Protein 1T9I (pdb70)

B-factor: mean 20.47, std 10.12, range [3.89, 60.61]

Structure (mmCIF, N/CA/C/O backbone):
data_1T9I
#
_entry.id   1T9I
#
_cell.length_a   43.800
_cell.length_b   67.310
_cell.length_c   89.350
_cell.angle_alpha   90.00
_cell.angle_beta   92.40
_cell.angle_gamma   90.00
#
_symmetry.space_group_name_H-M   'P 1 21 1'
#
loop_
_entity.id
_entity.type
_entity.pdbx_description
1 polymer "5'-D(*GP*CP*AP*AP*AP*AP*CP*GP*TP*CP*GP*TP*GP*AP*GP*AP*CP*AP*GP*TP*TP*TP*CP*G)-3'"
2 polymer "5'-D(*CP*GP*AP*AP*AP*CP*TP*GP*TP*CP*TP*CP*AP*CP*GP*AP*CP*GP*TP*TP*TP*TP*GP*C)-3'"
3 polymer 'DNA endonuclease I-CreI'
4 non-polymer 'CALCIUM ION'
5 non-polymer 'SODIUM ION'
6 water water
#
loop_
_atom_site.group_PDB
_atom_site.id
_atom_site.type_symbol
_atom_site.label_atom_id
_atom_site.label_alt_id
_atom_site.label_comp_id
_atom_site.label_asym_id
_atom_site.label_entity_id
_atom_site.label_seq_id
_atom_site.pdbx_PDB_ins_code
_atom_site.Cartn_x
_atom_site.Cartn_y
_atom_site.Cartn_z
_atom_site.occupancy
_atom_site.B_iso_or_equiv
_atom_site.auth_seq_id
_atom_site.auth_comp_id
_atom_site.auth_asym_id
_atom_site.auth_atom_id
_atom_site.pdbx_PDB_model_num
ATOM 979 N N . ASN C 3 2 ? -18.143 30.972 38.521 1.00 33.54 2 ASN A N 1
ATOM 980 C CA . ASN C 3 2 ? -17.055 31.689 37.784 1.00 31.51 2 ASN A CA 1
ATOM 981 C C . ASN C 3 2 ? -17.605 32.987 37.224 1.00 29.08 2 ASN A C 1
ATOM 982 O O . ASN C 3 2 ? -18.773 33.063 36.866 1.00 27.31 2 ASN A O 1
ATOM 987 N N . THR C 3 3 ? -16.766 34.012 37.140 1.00 24.17 3 THR A N 1
ATOM 988 C CA . THR C 3 3 ? -17.222 35.301 36.615 1.00 21.50 3 THR A CA 1
ATOM 989 C C . THR C 3 3 ? -17.465 35.243 35.112 1.00 19.56 3 THR A C 1
ATOM 990 O O . THR C 3 3 ? -16.653 34.687 34.376 1.00 18.50 3 THR A O 1
ATOM 994 N N . LYS C 3 4 ? -18.597 35.790 34.666 1.00 18.05 4 LYS A N 1
ATOM 995 C CA . LYS C 3 4 ? -18.898 35.867 33.242 1.00 16.62 4 LYS A CA 1
ATOM 996 C C . LYS C 3 4 ? -18.568 37.305 32.863 1.00 16.13 4 LYS A C 1
ATOM 997 O O . LYS C 3 4 ? -19.075 38.248 33.482 1.00 18.41 4 LYS A O 1
ATOM 1003 N N . TYR C 3 5 ? -17.719 37.498 31.855 1.00 13.44 5 TYR A N 1
ATOM 1004 C CA . TYR C 3 5 ? -17.328 38.852 31.466 1.00 13.97 5 TYR A CA 1
ATOM 1005 C C . TYR C 3 5 ? -18.166 39.406 30.331 1.00 13.14 5 TYR A C 1
ATOM 1006 O O . TYR C 3 5 ? -18.685 38.647 29.532 1.00 15.69 5 TYR A O 1
ATOM 1015 N N . ASN C 3 6 ? -18.271 40.722 30.243 1.00 11.11 6 ASN A N 1
ATOM 1016 C CA . ASN C 3 6 ? -19.037 41.368 29.173 1.00 12.19 6 ASN A CA 1
ATOM 1017 C C . ASN C 3 6 ? -18.231 41.297 27.866 1.00 13.23 6 ASN A C 1
ATOM 1018 O O . ASN C 3 6 ? -17.009 41.510 27.875 1.00 12.15 6 ASN A O 1
ATOM 1023 N N . LYS C 3 7 ? -18.895 40.995 26.749 1.00 12.67 7 LYS A N 1
ATOM 1024 C CA . LYS C 3 7 ? -18.221 40.852 25.460 1.00 14.84 7 LYS A CA 1
ATOM 1025 C C . LYS C 3 7 ? -17.485 42.107 24.996 1.00 17.70 7 LYS A C 1
ATOM 1026 O O . LYS C 3 7 ? -16.424 42.011 24.370 1.00 16.25 7 LYS A O 1
ATOM 1032 N N . GLU C 3 8 ? -18.035 43.280 25.276 1.00 17.40 8 GLU A N 1
ATOM 1033 C CA . GLU C 3 8 ? -17.367 44.511 24.863 1.00 17.80 8 GLU A CA 1
ATOM 1034 C C . GLU C 3 8 ? -16.031 44.682 25.578 1.00 17.68 8 GLU A C 1
ATOM 1035 O O . GLU C 3 8 ? -15.064 45.122 24.961 1.00 16.12 8 GLU A O 1
ATOM 1041 N N . PHE C 3 9 ? -15.983 44.314 26.855 1.00 14.58 9 PHE A N 1
ATOM 1042 C CA . PHE C 3 9 ? -14.755 44.370 27.631 1.00 14.96 9 PHE A CA 1
ATOM 1043 C C . PHE C 3 9 ? -13.782 43.338 27.062 1.00 13.31 9 PHE A C 1
ATOM 1044 O O . PHE C 3 9 ? -12.589 43.636 26.903 1.00 12.34 9 PHE A O 1
ATOM 1052 N N . LEU C 3 10 ? -14.263 42.112 26.812 1.00 12.01 10 LEU A N 1
ATOM 1053 C CA . LEU C 3 10 ? -13.398 41.054 26.248 1.00 10.56 10 LEU A CA 1
ATOM 1054 C C . LEU C 3 10 ? -12.829 41.429 24.878 1.00 11.88 10 LEU A C 1
ATOM 1055 O O . LEU C 3 10 ? -11.667 41.128 24.589 1.00 12.13 10 LEU A O 1
ATOM 1060 N N . LEU C 3 11 ? -13.635 42.059 24.023 1.00 11.51 11 LEU A N 1
ATOM 1061 C CA . LEU C 3 11 ? -13.143 42.456 22.700 1.00 10.60 11 LEU A CA 1
ATOM 1062 C C . LEU C 3 11 ? -12.009 43.476 22.843 1.00 10.55 11 LEU A C 1
ATOM 1063 O O . LEU C 3 11 ? -10.957 43.336 22.200 1.00 11.27 11 LEU A O 1
ATOM 1068 N N . TYR C 3 12 ? -12.232 44.478 23.683 1.00 10.22 12 TYR A N 1
ATOM 1069 C CA . TYR C 3 12 ? -11.218 45.498 23.911 1.00 10.02 12 TYR A CA 1
ATOM 1070 C C . TYR C 3 12 ? -9.959 44.878 24.511 1.00 11.08 12 TYR A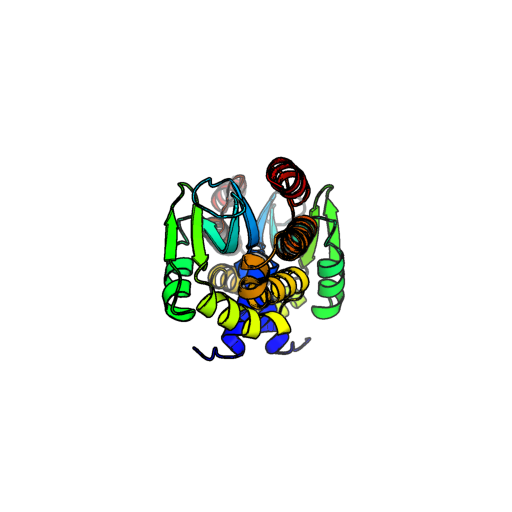 C 1
ATOM 1071 O O . TYR C 3 12 ? -8.825 45.124 24.029 1.00 8.55 12 TYR A O 1
ATOM 1080 N N . LEU C 3 13 ? -10.140 44.048 25.550 1.00 8.21 13 LEU A N 1
ATOM 1081 C CA . LEU C 3 13 ? -8.963 43.458 26.191 1.00 9.42 13 LEU A CA 1
ATOM 1082 C C . LEU C 3 13 ? -8.227 42.479 25.267 1.00 9.35 13 LEU A C 1
ATOM 1083 O O . LEU C 3 13 ? -7.000 42.385 25.346 1.00 9.55 13 LEU A O 1
ATOM 1088 N N . ALA C 3 14 ? -8.938 41.773 24.383 1.00 8.12 14 ALA A N 1
ATOM 1089 C CA . ALA C 3 14 ? -8.258 40.856 23.455 1.00 9.51 14 ALA A CA 1
ATOM 1090 C C . ALA C 3 14 ? -7.319 41.669 22.542 1.00 10.48 14 ALA A C 1
ATOM 1091 O O . ALA C 3 14 ? -6.174 41.253 22.281 1.00 10.33 14 ALA A O 1
ATOM 1093 N N . GLY C 3 15 ? -7.803 42.812 22.061 1.00 9.82 15 GLY A N 1
ATOM 1094 C CA . GLY C 3 15 ? -6.962 43.672 21.239 1.00 9.22 15 GLY A CA 1
ATOM 1095 C C . GLY C 3 15 ? -5.743 44.143 22.050 1.00 9.81 15 GLY A C 1
ATOM 1096 O O . GLY C 3 15 ? -4.590 44.141 21.573 1.00 8.71 15 GLY A O 1
ATOM 1097 N N . PHE C 3 16 ? -5.984 44.561 23.297 1.00 7.80 16 PHE A N 1
ATOM 1098 C CA . PHE C 3 16 ? -4.883 45.052 24.110 1.00 10.18 16 PHE A CA 1
ATOM 1099 C C . PHE C 3 16 ? -3.828 43.955 24.319 1.00 9.59 16 PHE A C 1
ATOM 1100 O O . PHE C 3 16 ? -2.598 44.188 24.170 1.00 10.26 16 PHE A O 1
ATOM 1108 N N . VAL C 3 17 ? -4.306 42.735 24.606 1.00 8.88 17 VAL A N 1
ATOM 1109 C CA . VAL C 3 17 ? -3.427 41.596 24.842 1.00 10.03 17 VAL A CA 1
ATOM 1110 C C . VAL C 3 17 ? -2.661 41.152 23.601 1.00 9.35 17 VAL A C 1
ATOM 1111 O O . VAL C 3 17 ? -1.488 40.795 23.695 1.00 10.49 17 VAL A O 1
ATOM 1115 N N . ASP C 3 18 ? -3.324 41.185 22.449 1.00 9.06 18 ASP A N 1
ATOM 1116 C CA . ASP C 3 18 ? -2.639 40.806 21.230 1.00 8.53 18 ASP A CA 1
ATOM 1117 C C . ASP C 3 18 ? -1.437 41.723 20.954 1.00 10.18 18 ASP A C 1
ATOM 1118 O O . ASP C 3 18 ? -0.381 41.254 20.519 1.00 10.73 18 ASP A O 1
ATOM 1123 N N . GLY C 3 19 ? -1.595 43.012 21.244 1.00 9.99 19 GLY A N 1
ATOM 1124 C CA . GLY C 3 19 ? -0.499 43.947 20.987 1.00 9.83 19 GLY A CA 1
ATOM 1125 C C . GLY C 3 19 ? 0.434 44.189 22.163 1.00 10.06 19 GLY A C 1
ATOM 1126 O O . GLY C 3 19 ? 1.616 44.509 21.944 1.00 10.90 19 GLY A O 1
ATOM 1127 N N . ASN C 3 20 ? -0.061 43.977 23.384 1.00 9.81 20 ASN A N 1
ATOM 1128 C CA . ASN C 3 20 ? 0.699 44.294 24.586 1.00 9.59 20 ASN A CA 1
ATOM 1129 C C . ASN C 3 20 ? 0.226 43.397 25.736 1.00 10.87 20 ASN A C 1
ATOM 1130 O O . ASN C 3 20 ? -0.376 43.854 26.706 1.00 13.02 20 ASN A O 1
ATOM 1135 N N . GLY C 3 21 ? 0.506 42.113 25.602 1.00 11.08 21 GLY A N 1
ATOM 1136 C CA . GLY C 3 21 ? 0.159 41.146 26.642 1.00 12.36 21 GLY A CA 1
ATOM 1137 C C . GLY C 3 21 ? 1.144 40.013 26.548 1.00 14.17 21 GLY A C 1
ATOM 1138 O O . GLY C 3 21 ? 1.817 39.889 25.527 1.00 18.44 21 GLY A O 1
ATOM 1139 N N . SER C 3 22 ? 1.279 39.208 27.589 1.00 10.20 22 SER A N 1
ATOM 1140 C CA . SER C 3 22 ? 2.166 38.065 27.498 1.00 10.15 22 SER A CA 1
ATOM 1141 C C . SER C 3 22 ? 1.458 36.863 28.145 1.00 10.86 22 SER A C 1
ATOM 1142 O O . SER C 3 22 ? 0.873 36.974 29.238 1.00 12.69 22 SER A O 1
ATOM 1145 N N . ILE C 3 23 ? 1.450 35.733 27.433 1.00 9.31 23 ILE A N 1
ATOM 1146 C CA . ILE C 3 23 ? 0.887 34.500 27.943 1.00 9.75 23 ILE A CA 1
ATOM 1147 C C . ILE C 3 23 ? 2.127 33.615 28.076 1.00 11.46 23 ILE A C 1
ATOM 1148 O O . ILE C 3 23 ? 2.725 33.192 27.067 1.00 11.24 23 ILE A O 1
ATOM 1153 N N . ILE C 3 24 ? 2.504 33.373 29.336 1.00 11.09 24 ILE A N 1
ATOM 1154 C CA . ILE C 3 24 ? 3.763 32.714 29.655 1.00 11.43 24 ILE A CA 1
ATOM 1155 C C . ILE C 3 24 ? 3.631 31.344 30.312 1.00 11.84 24 ILE A C 1
ATOM 1156 O O . ILE C 3 24 ? 2.815 31.175 31.207 1.00 14.78 24 ILE A O 1
ATOM 1161 N N . ALA C 3 25 ? 4.424 30.384 29.856 1.00 9.76 25 ALA A N 1
ATOM 1162 C CA . ALA C 3 25 ? 4.419 29.055 30.460 1.00 10.72 25 ALA A CA 1
ATOM 1163 C C . ALA C 3 25 ? 5.885 28.727 30.764 1.00 10.45 25 ALA A C 1
ATOM 1164 O O . ALA C 3 25 ? 6.768 28.926 29.920 1.00 11.92 25 ALA A O 1
ATOM 1166 N N . GLN C 3 26 ? 6.137 28.266 31.993 1.00 10.45 26 GLN A N 1
ATOM 1167 C CA . GLN C 3 26 ? 7.511 27.951 32.418 1.00 10.33 26 GLN A CA 1
ATOM 1168 C C . GLN C 3 26 ? 7.601 26.633 33.153 1.00 11.54 26 GLN A C 1
ATOM 1169 O O . GLN C 3 26 ? 6.615 26.155 33.743 1.00 12.83 26 GLN A O 1
ATOM 1175 N N . ILE C 3 27 ? 8.805 26.076 33.106 1.00 11.69 27 ILE A N 1
ATOM 1176 C CA . ILE C 3 27 ? 9.098 24.836 33.836 1.00 12.24 27 ILE A CA 1
ATOM 1177 C C . ILE C 3 27 ? 10.188 25.326 34.796 1.00 12.81 27 ILE A C 1
ATOM 1178 O O . ILE C 3 27 ? 11.295 25.650 34.338 1.00 13.67 27 ILE A O 1
ATOM 1183 N N . LYS C 3 28 ? 9.903 25.376 36.101 1.00 14.00 28 LYS A N 1
ATOM 1184 C CA . LYS C 3 28 ? 10.891 25.905 37.067 1.00 14.05 28 LYS A CA 1
ATOM 1185 C C . LYS C 3 28 ? 11.539 24.837 37.919 1.00 15.43 28 LYS A C 1
ATOM 1186 O O . LYS C 3 28 ? 10.848 24.170 38.668 1.00 16.16 28 LYS A O 1
ATOM 1192 N N . PRO C 3 29 ? 12.880 24.677 37.808 1.00 15.99 29 PRO A N 1
ATOM 1193 C CA . PRO C 3 29 ? 13.534 23.657 38.637 1.00 18.25 29 PRO A CA 1
ATOM 1194 C C . PRO C 3 29 ? 13.230 23.970 40.103 1.00 18.78 29 PRO A C 1
ATOM 1195 O O . PRO C 3 29 ? 13.395 25.099 40.551 1.00 22.54 29 PRO A O 1
ATOM 1199 N N . ASN C 3 30 ? 12.763 22.981 40.858 1.00 20.64 30 ASN A N 1
ATOM 1200 C CA . ASN C 3 30 ? 12.433 23.195 42.265 1.00 21.12 30 ASN A CA 1
ATOM 1201 C C . ASN C 3 30 ? 12.350 21.799 42.918 1.00 24.55 30 ASN A C 1
ATOM 1202 O O . ASN C 3 30 ? 11.483 20.995 42.588 1.00 22.21 30 ASN A O 1
ATOM 1207 N N . GLN C 3 31 ? 13.267 21.542 43.854 1.00 27.69 31 GLN A N 1
ATOM 1208 C CA . GLN C 3 31 ? 13.352 20.261 44.554 1.00 32.18 31 GLN A CA 1
ATOM 1209 C C . GLN C 3 31 ? 12.186 19.827 45.444 1.00 33.20 31 GLN A C 1
ATOM 1210 O O . GLN C 3 31 ? 12.134 18.662 45.856 1.00 34.06 31 GLN A O 1
ATOM 1216 N N . SER C 3 32 ? 11.261 20.731 45.754 1.00 31.59 32 SER A N 1
ATOM 1217 C CA . SER C 3 32 ? 10.123 20.364 46.587 1.00 31.76 32 SER A CA 1
ATOM 1218 C C . SER C 3 32 ? 9.004 19.700 45.781 1.00 30.44 32 SER A C 1
ATOM 1219 O O . SER C 3 32 ? 7.987 19.303 46.344 1.00 31.26 32 SER A O 1
ATOM 1222 N N . TYR C 3 33 ? 9.183 19.579 44.465 1.00 27.05 33 TYR A N 1
ATOM 1223 C CA . TYR C 3 33 ? 8.158 18.963 43.613 1.00 25.92 33 TYR A CA 1
ATOM 1224 C C . TYR C 3 33 ? 8.534 17.525 43.253 1.00 25.84 33 TYR A C 1
ATOM 1225 O O . TYR C 3 33 ? 9.713 17.177 43.159 1.00 27.67 33 TYR A O 1
ATOM 1234 N N . LYS C 3 34 ? 7.508 16.702 43.041 1.00 28.74 34 LYS A N 1
ATOM 1235 C CA . LYS C 3 34 ? 7.676 15.292 42.695 1.00 29.84 34 LYS A CA 1
ATOM 1236 C C . LYS C 3 34 ? 8.631 15.065 41.511 1.00 28.85 34 LYS A C 1
ATOM 1237 O O . LYS C 3 34 ? 9.540 14.232 41.570 1.00 27.97 34 LYS A O 1
ATOM 1243 N N . PHE C 3 35 ? 8.444 15.827 40.439 1.00 25.09 35 PHE A N 1
ATOM 1244 C CA . PHE C 3 35 ? 9.284 15.678 39.271 1.00 22.55 35 PHE A CA 1
ATOM 1245 C C . PHE C 3 35 ? 10.345 16.767 39.181 1.00 20.75 35 PHE A C 1
ATOM 1246 O O . PHE C 3 35 ? 10.869 17.061 38.100 1.00 21.61 35 PHE A O 1
ATOM 1254 N N . LYS C 3 36 ? 10.654 17.319 40.356 1.00 21.12 36 LYS A N 1
ATOM 1255 C CA . LYS C 3 36 ? 11.711 18.307 40.577 1.00 21.72 36 LYS A CA 1
ATOM 1256 C C . LYS C 3 36 ? 11.584 19.595 39.810 1.00 20.03 36 LYS A C 1
ATOM 1257 O O . LYS C 3 36 ? 12.587 20.303 39.624 1.00 19.60 36 LYS A O 1
ATOM 1263 N N . HIS C 3 37 ? 10.363 19.894 39.377 1.00 18.72 37 HIS A N 1
ATOM 1264 C CA . HIS C 3 37 ? 10.081 21.104 38.580 1.00 15.86 37 HIS A CA 1
ATOM 1265 C C . HIS C 3 37 ? 8.630 21.519 38.787 1.00 15.63 37 HIS A C 1
ATOM 1266 O O . HIS C 3 37 ? 7.741 20.664 38.941 1.00 16.46 37 HIS A O 1
ATOM 1273 N N . GLN C 3 38 ? 8.390 22.826 38.763 1.00 13.70 38 GLN A N 1
ATOM 1274 C CA . GLN C 3 38 ? 7.029 23.342 38.862 1.00 15.03 38 GLN A CA 1
ATOM 1275 C C . GLN C 3 38 ? 6.555 23.781 37.458 1.00 15.14 38 GLN A C 1
ATOM 1276 O O . GLN C 3 38 ? 7.338 24.381 36.716 1.00 16.80 38 GLN A O 1
ATOM 1282 N N . LEU C 3 39 ? 5.313 23.470 37.098 1.00 13.17 39 LEU A N 1
ATOM 1283 C CA . LEU C 3 39 ? 4.749 23.955 35.837 1.00 14.27 39 LEU A CA 1
ATOM 1284 C C . LEU C 3 39 ? 4.042 25.266 36.239 1.00 13.41 39 LEU A C 1
ATOM 1285 O O . LEU C 3 39 ? 3.097 25.263 37.027 1.00 15.14 39 LEU A O 1
ATOM 1290 N N . SER C 3 40 ? 4.484 26.392 35.673 1.00 12.76 40 SER A N 1
ATOM 1291 C CA . SER C 3 40 ? 3.974 27.702 36.028 1.00 12.93 40 SER A CA 1
ATOM 1292 C C . SER C 3 40 ? 3.360 28.377 34.820 1.00 12.60 40 SER A C 1
ATOM 1293 O O . SER C 3 40 ? 3.916 28.303 33.735 1.00 15.60 40 SER A O 1
ATOM 1296 N N . LEU C 3 41 ? 2.201 28.997 35.022 1.00 11.68 41 LEU A N 1
ATOM 1297 C CA . LEU C 3 41 ? 1.496 29.709 33.958 1.00 12.72 41 LEU A CA 1
ATOM 1298 C C . LEU C 3 41 ? 1.201 31.129 34.425 1.00 13.59 41 LEU A C 1
ATOM 1299 O O . LEU C 3 41 ? 0.780 31.335 35.568 1.00 16.15 41 LEU A O 1
ATOM 1304 N N . THR C 3 42 ? 1.402 32.099 33.533 1.00 11.89 42 THR A N 1
ATOM 1305 C CA . THR C 3 42 ? 1.138 33.488 33.882 1.00 12.25 42 THR A CA 1
ATOM 1306 C C . THR C 3 42 ? 0.551 34.283 32.728 1.00 10.51 42 THR A C 1
ATOM 1307 O O . THR C 3 42 ? 1.020 34.189 31.583 1.00 12.32 42 THR A O 1
ATOM 1311 N N . PHE C 3 43 ? -0.490 35.046 33.031 1.00 10.32 43 PHE A N 1
ATOM 1312 C CA . PHE C 3 43 ? -1.034 36.011 32.071 1.00 8.92 43 PHE A CA 1
ATOM 1313 C C . PHE C 3 43 ? -0.513 37.369 32.617 1.00 9.72 43 PHE A C 1
ATOM 1314 O O . PHE C 3 43 ? -0.682 37.681 33.794 1.00 9.72 43 PHE A O 1
ATOM 1322 N N . GLN C 3 44 ? 0.133 38.153 31.764 1.00 8.60 44 GLN A N 1
ATOM 1323 C CA . GLN C 3 44 ? 0.757 39.397 32.204 1.00 10.27 44 GLN A CA 1
ATOM 1324 C C . GLN C 3 44 ? 0.492 40.556 31.275 1.00 9.51 44 GLN A C 1
ATOM 1325 O O . GLN C 3 44 ? 0.549 40.414 30.068 1.00 11.73 44 GLN A O 1
ATOM 1331 N N . VAL C 3 45 ? 0.219 41.717 31.860 1.00 9.92 45 VAL A N 1
ATOM 1332 C CA . VAL C 3 45 ? 0.049 42.939 31.055 1.00 8.13 45 VAL A CA 1
ATOM 1333 C C . VAL C 3 45 ? 0.942 43.979 31.707 1.00 9.26 45 VAL A C 1
ATOM 1334 O O . VAL C 3 45 ? 0.763 44.342 32.870 1.00 10.48 45 VAL A O 1
ATOM 1338 N N . THR C 3 46 ? 1.908 44.471 30.944 1.00 9.97 46 THR A N 1
ATOM 1339 C CA . THR C 3 46 ? 2.881 45.453 31.439 1.00 9.14 46 THR A CA 1
ATOM 1340 C C . THR C 3 46 ? 2.625 46.858 30.905 1.00 8.05 46 THR A C 1
ATOM 1341 O O . THR C 3 46 ? 2.178 47.030 29.768 1.00 10.84 46 THR A O 1
ATOM 1345 N N . GLN C 3 47 ? 2.880 47.861 31.739 1.00 9.44 47 GLN A N 1
ATOM 1346 C CA . GLN C 3 47 ? 2.806 49.256 31.294 1.00 10.17 47 GLN A CA 1
ATOM 1347 C C . GLN C 3 47 ? 3.846 50.081 32.048 1.00 12.44 47 GLN A C 1
ATOM 1348 O O . GLN C 3 47 ? 4.209 49.771 33.184 1.00 9.66 47 GLN A O 1
ATOM 1354 N N . LYS C 3 48 ? 4.340 51.119 31.385 1.00 11.53 48 LYS A N 1
ATOM 1355 C CA . LYS C 3 48 ? 5.233 52.119 32.014 1.00 13.14 48 LYS A CA 1
ATOM 1356 C C . LYS C 3 48 ? 4.488 52.482 33.307 1.00 12.29 48 LYS A C 1
ATOM 1357 O O . LYS C 3 48 ? 3.245 52.601 33.329 1.00 12.79 48 LYS A O 1
ATOM 1363 N N . THR C 3 49 ? 5.235 52.692 34.392 1.00 12.29 49 THR A N 1
ATOM 1364 C CA . THR C 3 49 ? 4.579 52.937 35.674 1.00 14.70 49 THR A CA 1
ATOM 1365 C C . THR C 3 49 ? 3.666 54.151 35.736 1.00 13.10 49 THR A C 1
ATOM 1366 O O . THR C 3 49 ? 2.706 54.179 36.521 1.00 14.64 49 THR A O 1
ATOM 1370 N N . GLN C 3 50 ? 3.953 55.170 34.919 1.00 13.93 50 GLN A N 1
ATOM 1371 C CA . GLN C 3 50 ? 3.079 56.342 34.819 1.00 15.72 50 GLN A CA 1
ATOM 1372 C C . GLN C 3 50 ? 1.604 55.926 34.499 1.00 16.63 50 GLN A C 1
ATOM 1373 O O . GLN C 3 50 ? 0.633 56.636 34.826 1.00 15.32 50 GLN A O 1
ATOM 1379 N N . ARG C 3 51 ? 1.446 54.755 33.871 1.00 13.90 51 ARG A N 1
ATOM 1380 C CA . ARG C 3 51 ? 0.125 54.235 33.513 1.00 12.07 51 ARG A CA 1
ATOM 1381 C C . ARG C 3 51 ? -0.298 53.012 34.332 1.00 11.79 51 ARG A C 1
ATOM 1382 O O . ARG C 3 51 ? -1.184 52.233 33.890 1.00 12.91 51 ARG A O 1
ATOM 1390 N N . ARG C 3 52 ? 0.279 52.847 35.520 1.00 12.11 52 ARG A N 1
ATOM 1391 C CA . ARG C 3 52 ? -0.090 51.704 36.359 1.00 13.69 52 ARG A CA 1
ATOM 1392 C C . ARG C 3 52 ? -1.571 51.756 36.737 1.00 13.55 52 ARG A C 1
ATOM 1393 O O . ARG C 3 52 ? -2.165 50.723 37.025 1.00 12.58 52 ARG A O 1
ATOM 1401 N N . TRP C 3 53 ? -2.177 52.943 36.704 1.00 13.32 53 TRP A N 1
ATOM 1402 C CA . TRP C 3 53 ? -3.601 53.059 37.009 1.00 13.54 53 TRP A CA 1
ATOM 1403 C C . TRP C 3 53 ? -4.459 52.137 36.143 1.00 13.95 53 TRP A C 1
ATOM 1404 O O . TRP C 3 53 ? -5.478 51.595 36.596 1.00 13.00 53 TRP A O 1
ATOM 1415 N N . PHE C 3 54 ? -4.044 51.937 34.891 1.00 12.01 54 PHE A N 1
ATOM 1416 C CA . PHE C 3 54 ? -4.783 51.087 33.974 1.00 13.00 54 PHE A CA 1
ATOM 1417 C C . PHE C 3 54 ? -4.701 49.635 34.450 1.00 12.25 54 PHE A C 1
ATOM 1418 O O . PHE C 3 54 ? -5.661 48.869 34.312 1.00 11.62 54 PHE A O 1
ATOM 1426 N N . LEU C 3 55 ? -3.538 49.269 34.995 1.00 9.96 55 LEU A N 1
ATOM 1427 C CA . LEU C 3 55 ? -3.321 47.914 35.519 1.00 9.93 55 LEU A CA 1
ATOM 1428 C C . LEU C 3 55 ? -4.131 47.722 36.816 1.00 10.60 55 LEU A C 1
ATOM 1429 O O . LEU C 3 55 ? -4.709 46.650 37.067 1.00 10.45 55 LEU A O 1
ATOM 1434 N N . ASP C 3 56 ? -4.189 48.789 37.621 1.00 12.67 56 ASP A N 1
ATOM 1435 C CA . ASP C 3 56 ? -4.974 48.721 38.871 1.00 14.30 56 ASP A CA 1
ATOM 1436 C C . ASP C 3 56 ? -6.455 48.528 38.520 1.00 12.70 56 ASP A C 1
ATOM 1437 O O . ASP C 3 56 ? -7.187 47.781 39.218 1.00 13.91 56 ASP A O 1
ATOM 1442 N N . LYS C 3 57 ? -6.918 49.183 37.443 1.00 12.50 57 LYS A N 1
ATOM 1443 C CA . LYS C 3 57 ? -8.307 49.008 37.024 1.00 13.65 57 LYS A CA 1
ATOM 1444 C C . LYS C 3 57 ? -8.520 47.588 36.488 1.00 13.10 57 LYS A C 1
ATOM 1445 O O . LYS C 3 57 ? -9.587 47.019 36.694 1.00 14.41 57 LYS A O 1
ATOM 1451 N N . LEU C 3 58 ? -7.508 46.999 35.835 1.00 12.97 58 LEU A N 1
ATOM 1452 C CA . LEU C 3 58 ? -7.655 45.606 35.371 1.00 13.21 58 LEU A CA 1
ATOM 1453 C C . LEU C 3 58 ? -7.909 44.652 36.543 1.00 14.23 58 LEU A C 1
ATOM 1454 O O . LEU C 3 58 ? -8.681 43.699 36.409 1.00 14.06 58 LEU A O 1
ATOM 1459 N N . VAL C 3 59 ? -7.233 44.875 37.670 1.00 12.11 59 VAL A N 1
ATOM 1460 C CA . VAL C 3 59 ? -7.442 44.038 38.850 1.00 11.91 59 VAL A CA 1
ATOM 1461 C C . VAL C 3 59 ? -8.927 44.062 39.211 1.00 13.76 59 VAL A C 1
ATOM 1462 O O . VAL C 3 59 ? -9.511 43.019 39.490 1.00 15.54 59 VAL A O 1
ATOM 1466 N N . ASP C 3 60 ? -9.537 45.243 39.170 1.00 13.73 60 ASP A N 1
ATOM 1467 C CA . ASP C 3 60 ? -10.966 45.347 39.498 1.00 14.76 60 ASP A CA 1
ATOM 1468 C C . ASP C 3 60 ? -11.874 44.721 38.421 1.00 14.75 60 ASP A C 1
ATOM 1469 O O . ASP C 3 60 ? -12.832 43.981 38.733 1.00 18.28 60 ASP A O 1
ATOM 1474 N N . GLU C 3 61 ? -11.550 44.971 37.148 1.00 13.92 61 GLU A N 1
ATOM 1475 C CA . GLU C 3 61 ? -12.347 44.466 36.024 1.00 12.96 61 GLU A CA 1
ATOM 1476 C C . GLU C 3 61 ? -12.233 42.961 35.826 1.00 14.09 61 GLU A C 1
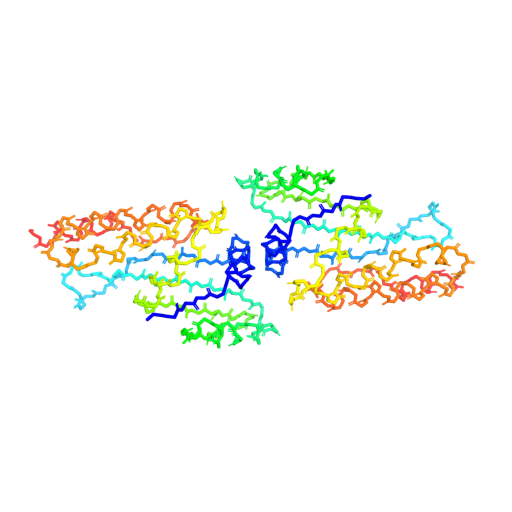ATOM 1477 O O . GLU C 3 61 ? -13.226 42.289 35.530 1.00 16.46 61 GLU A O 1
ATOM 1483 N N . ILE C 3 62 ? -11.031 42.413 35.964 1.00 12.59 62 ILE A N 1
ATOM 1484 C CA . ILE C 3 62 ? -10.918 40.976 35.800 1.00 13.46 62 ILE A CA 1
ATOM 1485 C C . ILE C 3 62 ? -11.364 40.326 37.097 1.00 14.55 62 ILE A C 1
ATOM 1486 O O . ILE C 3 62 ? -11.901 39.213 37.110 1.00 13.34 62 ILE A O 1
ATOM 1491 N N . GLY C 3 63 ? -11.130 41.034 38.197 1.00 13.58 63 GLY A N 1
ATOM 1492 C CA . GLY C 3 63 ? -11.578 40.561 39.494 1.00 14.67 63 GLY A CA 1
ATOM 1493 C C . GLY C 3 63 ? -10.651 39.696 40.301 1.00 15.52 63 GLY A C 1
ATOM 1494 O O . GLY C 3 63 ? -11.032 39.194 41.371 1.00 17.69 63 GLY A O 1
ATOM 1495 N N . VAL C 3 64 ? -9.440 39.501 39.794 1.00 14.70 64 VAL A N 1
ATOM 1496 C CA . VAL C 3 64 ? -8.420 38.674 40.438 1.00 14.43 64 VAL A CA 1
ATOM 1497 C C . VAL C 3 64 ? -7.097 39.211 39.894 1.00 14.03 64 VAL A C 1
ATOM 1498 O O . VAL C 3 64 ? -7.100 40.036 38.969 1.00 13.64 64 VAL A O 1
ATOM 1502 N N . GLY C 3 65 ? -5.992 38.756 40.479 1.00 14.19 65 GLY A N 1
ATOM 1503 C CA . GLY C 3 65 ? -4.674 39.193 40.038 1.00 13.79 65 GLY A CA 1
ATOM 1504 C C . GLY C 3 65 ? -4.151 40.363 40.845 1.00 13.97 65 GLY A C 1
ATOM 1505 O O . GLY C 3 65 ? -4.802 40.858 41.770 1.00 14.67 65 GLY A O 1
ATOM 1506 N N . TYR C 3 66 ? -2.949 40.805 40.511 1.00 10.90 66 TYR A N 1
ATOM 1507 C CA . TYR C 3 66 ? -2.366 41.907 41.227 1.00 11.35 66 TYR A CA 1
ATOM 1508 C C . TYR C 3 66 ? -1.364 42.628 40.386 1.00 12.19 66 TYR A C 1
ATOM 1509 O O . TYR C 3 66 ? -1.008 42.158 39.313 1.00 12.46 66 TYR A O 1
ATOM 1518 N N . VAL C 3 67 ? -0.921 43.790 40.869 1.00 9.98 67 VAL A N 1
ATOM 1519 C CA . VAL C 3 67 ? 0.078 44.573 40.146 1.00 10.41 67 VAL A CA 1
ATOM 1520 C C . VAL C 3 67 ? 1.394 44.600 40.896 1.00 13.23 67 VAL A C 1
ATOM 1521 O O . VAL C 3 67 ? 1.429 44.814 42.132 1.00 14.41 67 VAL A O 1
ATOM 1525 N N . ARG C 3 68 ? 2.494 44.372 40.184 1.00 13.99 68 ARG A N 1
ATOM 1526 C CA . ARG C 3 68 ? 3.770 44.511 40.853 1.00 16.56 68 ARG A CA 1
ATOM 1527 C C . ARG C 3 68 ? 4.585 45.572 40.130 1.00 16.28 68 ARG A C 1
ATOM 1528 O O . ARG C 3 68 ? 4.485 45.751 38.907 1.00 15.58 68 ARG A O 1
ATOM 1536 N N . ASP C 3 69 ? 5.382 46.300 40.899 1.00 17.58 69 ASP A N 1
ATOM 1537 C CA . ASP C 3 69 ? 6.206 47.343 40.330 1.00 19.18 69 ASP A CA 1
ATOM 1538 C C . ASP C 3 69 ? 7.635 46.854 40.203 1.00 18.70 69 ASP A C 1
ATOM 1539 O O . ASP C 3 69 ? 8.163 46.189 41.105 1.00 20.51 69 ASP A O 1
ATOM 1544 N N . ARG C 3 70 ? 8.246 47.135 39.054 1.00 17.31 70 ARG A N 1
ATOM 1545 C CA . ARG C 3 70 ? 9.638 46.772 38.835 1.00 18.58 70 ARG A CA 1
ATOM 1546 C C . ARG C 3 70 ? 10.348 47.933 38.175 1.00 22.51 70 ARG A C 1
ATOM 1547 O O . ARG C 3 70 ? 10.760 47.861 37.026 1.00 25.81 70 ARG A O 1
ATOM 1555 N N . GLY C 3 71 ? 10.420 49.029 38.916 1.00 23.98 71 GLY A N 1
ATOM 1556 C CA . GLY C 3 71 ? 11.097 50.222 38.445 1.00 25.80 71 GLY A CA 1
ATOM 1557 C C . GLY C 3 71 ? 10.330 51.068 37.452 1.00 22.92 71 GLY A C 1
ATOM 1558 O O . GLY C 3 71 ? 9.255 51.580 37.762 1.00 26.31 71 GLY A O 1
ATOM 1559 N N . SER C 3 72 ? 10.866 51.156 36.237 1.00 22.94 72 SER A N 1
ATOM 1560 C CA . SER C 3 72 ? 10.273 51.974 35.191 1.00 19.31 72 SER A CA 1
ATOM 1561 C C . SER C 3 72 ? 8.928 51.464 34.700 1.00 15.98 72 SER A C 1
ATOM 1562 O O . SER C 3 72 ? 8.174 52.240 34.146 1.00 15.28 72 SER A O 1
ATOM 1565 N N . VAL C 3 73 ? 8.663 50.169 34.887 1.00 14.32 73 VAL A N 1
ATOM 1566 C CA . VAL C 3 73 ? 7.378 49.587 34.463 1.00 12.61 73 VAL A CA 1
ATOM 1567 C C . VAL C 3 73 ? 6.716 48.803 35.588 1.00 12.23 73 VAL A C 1
ATOM 1568 O O . VAL C 3 73 ? 7.332 48.551 36.610 1.00 12.63 73 VAL A O 1
ATOM 1572 N N . SER C 3 74 ? 5.446 48.480 35.389 1.00 10.84 74 SER A N 1
ATOM 1573 C CA . SER C 3 74 ? 4.665 47.691 36.339 1.00 11.02 74 SER A CA 1
ATOM 1574 C C . SER C 3 74 ? 3.957 46.589 35.546 1.00 10.96 74 SER A C 1
ATOM 1575 O O . SER C 3 74 ? 3.702 46.731 34.342 1.00 10.88 74 SER A O 1
ATOM 1578 N N . ASP C 3 75 ? 3.629 45.501 36.237 1.00 9.76 75 ASP A N 1
ATOM 1579 C CA . ASP C 3 75 ? 2.938 44.395 35.575 1.00 9.60 75 ASP A CA 1
ATOM 1580 C C . ASP C 3 75 ? 1.680 43.957 36.274 1.00 11.61 75 ASP A C 1
ATOM 1581 O O . ASP C 3 75 ? 1.706 43.742 37.497 1.00 10.74 75 ASP A O 1
ATOM 1586 N N . TYR C 3 76 ? 0.589 43.819 35.513 1.00 8.62 76 TYR A N 1
ATOM 1587 C CA . TYR C 3 76 ? -0.613 43.150 36.048 1.00 10.17 76 TYR A CA 1
ATOM 1588 C C . TYR C 3 76 ? -0.260 41.637 35.858 1.00 10.26 76 TYR A C 1
ATOM 1589 O O . TYR C 3 76 ? 0.129 41.196 34.754 1.00 10.13 76 TYR A O 1
ATOM 1598 N N . ILE C 3 77 ? -0.418 40.852 36.926 1.00 8.95 77 ILE A N 1
ATOM 1599 C CA . ILE C 3 77 ? -0.097 39.420 36.947 1.00 10.39 77 ILE A CA 1
ATOM 1600 C C . ILE C 3 77 ? -1.297 38.551 37.349 1.00 11.10 77 ILE A C 1
ATOM 1601 O O . ILE C 3 77 ? -1.895 38.777 38.409 1.00 12.07 77 ILE A O 1
ATOM 1606 N N . LEU C 3 78 ? -1.648 37.570 36.5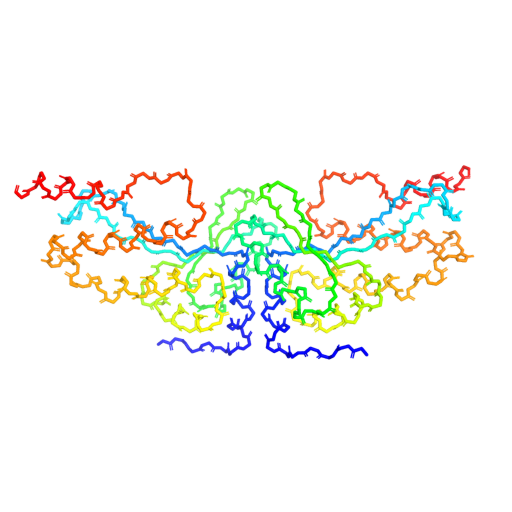21 1.00 10.04 78 LEU A N 1
ATOM 1607 C CA . LEU C 3 78 ? -2.712 36.614 36.895 1.00 11.30 78 LEU A CA 1
ATOM 1608 C C . LEU C 3 78 ? -2.097 35.230 36.738 1.00 12.38 78 LEU A C 1
ATOM 1609 O O . LEU C 3 78 ? -1.802 34.809 35.636 1.00 10.44 78 LEU A O 1
ATOM 1614 N N . SER C 3 79 ? -1.894 34.529 37.862 1.00 13.01 79 SER A N 1
ATOM 1615 C CA . SER C 3 79 ? -1.320 33.188 37.839 1.00 15.26 79 SER A CA 1
ATOM 1616 C C . SER C 3 79 ? -2.226 32.106 38.461 1.00 15.70 79 SER A C 1
ATOM 1617 O O . SER C 3 79 ? -1.946 30.904 38.298 1.00 19.57 79 SER A O 1
ATOM 1620 N N . GLU C 3 80 ? -3.248 32.501 39.210 1.00 15.67 80 GLU A N 1
ATOM 1621 C CA . GLU C 3 80 ? -4.143 31.498 39.834 1.00 14.60 80 GLU A CA 1
ATOM 1622 C C . GLU C 3 80 ? -4.804 30.686 38.719 1.00 14.75 80 GLU A C 1
ATOM 1623 O O . GLU C 3 80 ? -5.431 31.236 37.816 1.00 14.44 80 GLU A O 1
ATOM 1629 N N . ILE C 3 81 ? -4.689 29.368 38.796 1.00 14.13 81 ILE A N 1
ATOM 1630 C CA . ILE C 3 81 ? -5.142 28.514 37.718 1.00 15.57 81 ILE A CA 1
ATOM 1631 C C . ILE C 3 81 ? -6.630 28.528 37.362 1.00 15.83 81 ILE A C 1
ATOM 1632 O O . ILE C 3 81 ? -6.995 28.581 36.174 1.00 14.57 81 ILE A O 1
ATOM 1637 N N . LYS C 3 82 ? -7.493 28.423 38.372 1.00 14.79 82 LYS A N 1
ATOM 1638 C CA . LYS C 3 82 ? -8.923 28.416 38.089 1.00 14.84 82 LYS A CA 1
ATOM 1639 C C . LYS C 3 82 ? -9.393 29.716 37.422 1.00 14.65 82 LYS A C 1
ATOM 1640 O O . LYS C 3 82 ? -10.035 29.667 36.364 1.00 13.64 82 LYS A O 1
ATOM 1646 N N . PRO C 3 83 ? -9.064 30.885 38.009 1.00 13.12 83 PRO A N 1
ATOM 1647 C CA . PRO C 3 83 ? -9.476 32.153 37.389 1.00 13.83 83 PRO A CA 1
ATOM 1648 C C . PRO C 3 83 ? -8.792 32.344 36.030 1.00 13.16 83 PRO A C 1
ATOM 1649 O O . PRO C 3 83 ? -9.363 32.929 35.109 1.00 12.79 83 PRO A O 1
ATOM 1653 N N . LEU C 3 84 ? -7.570 31.843 35.885 1.00 13.09 84 LEU A N 1
ATOM 1654 C CA . LEU C 3 84 ? -6.877 31.989 34.603 1.00 12.04 84 LEU A CA 1
ATOM 1655 C C . LEU C 3 84 ? -7.608 31.185 33.512 1.00 11.09 84 LEU A C 1
ATOM 1656 O O . LEU C 3 84 ? -7.813 31.656 32.398 1.00 12.90 84 LEU A O 1
ATOM 1661 N N . HIS C 3 85 ? -8.012 29.958 33.836 1.00 11.09 85 HIS A N 1
ATOM 1662 C CA . HIS C 3 85 ? -8.729 29.159 32.860 1.00 13.38 85 HIS A CA 1
ATOM 1663 C C . HIS C 3 85 ? -10.067 29.845 32.485 1.00 13.36 85 HIS A C 1
ATOM 1664 O O . HIS C 3 85 ? -10.433 29.917 31.296 1.00 13.75 85 HIS A O 1
ATOM 1671 N N . ASN C 3 86 ? -10.784 30.348 33.489 1.00 11.39 86 ASN A N 1
ATOM 1672 C CA . ASN C 3 86 ? -12.076 31.012 33.232 1.00 12.82 86 ASN A CA 1
ATOM 1673 C C . ASN C 3 86 ? -11.915 32.239 32.330 1.00 12.11 86 ASN A C 1
ATOM 1674 O O . ASN C 3 86 ? -12.663 32.439 31.356 1.00 13.58 86 ASN A O 1
ATOM 1679 N N . PHE C 3 87 ? -10.888 33.032 32.639 1.00 11.37 87 PHE A N 1
ATOM 1680 C CA . PHE C 3 87 ? -10.597 34.240 31.868 1.00 11.83 87 PHE A CA 1
ATOM 1681 C C . PHE C 3 87 ? -10.145 33.956 30.427 1.00 11.05 87 PHE A C 1
ATOM 1682 O O . PHE C 3 87 ? -10.705 34.518 29.469 1.00 11.78 87 PHE A O 1
ATOM 1690 N N . LEU C 3 88 ? -9.164 33.063 30.246 1.00 11.17 88 LEU A N 1
ATOM 1691 C CA . LEU C 3 88 ? -8.690 32.780 28.907 1.00 10.19 88 LEU A CA 1
ATOM 1692 C C . LEU C 3 88 ? -9.746 32.055 28.077 1.00 11.15 88 LEU A C 1
ATOM 1693 O O . LEU C 3 88 ? -9.772 32.219 26.875 1.00 11.06 88 LEU A O 1
ATOM 1698 N N . THR C 3 89 ? -10.595 31.227 28.709 1.00 10.97 89 THR A N 1
ATOM 1699 C CA . THR C 3 89 ? -11.665 30.582 27.969 1.00 12.79 89 THR A CA 1
ATOM 1700 C C . THR C 3 89 ? -12.565 31.634 27.292 1.00 11.79 89 THR A C 1
ATOM 1701 O O . THR C 3 89 ? -12.958 31.488 26.122 1.00 13.93 89 THR A O 1
ATOM 1705 N N . GLN C 3 90 ? -12.854 32.706 28.024 1.00 11.51 90 GLN A N 1
ATOM 1706 C CA . GLN C 3 90 ? -13.726 33.762 27.489 1.00 10.21 90 GLN A CA 1
ATOM 1707 C C . GLN C 3 90 ? -13.012 34.741 26.567 1.00 12.17 90 GLN A C 1
ATOM 1708 O O . GLN C 3 90 ? -13.623 35.294 25.649 1.00 12.67 90 GLN A O 1
ATOM 1714 N N . LEU C 3 91 ? -11.711 34.940 26.797 1.00 10.88 91 LEU A N 1
ATOM 1715 C CA . LEU C 3 91 ? -10.938 35.871 25.969 1.00 9.12 91 LEU A CA 1
ATOM 1716 C C . LEU C 3 91 ? -10.491 35.287 24.623 1.00 9.94 91 LEU A C 1
ATOM 1717 O O . LEU C 3 91 ? -10.493 35.994 23.597 1.00 10.28 91 LEU A O 1
ATOM 1722 N N . GLN C 3 92 ? -10.139 33.997 24.613 1.00 11.57 92 GLN A N 1
ATOM 1723 C CA . GLN C 3 92 ? -9.566 33.415 23.403 1.00 13.42 92 GLN A CA 1
ATOM 1724 C C . GLN C 3 92 ? -10.304 33.530 22.077 1.00 13.31 92 GLN A C 1
ATOM 1725 O O . GLN C 3 92 ? -9.654 33.695 21.068 1.00 12.42 92 GLN A O 1
ATOM 1731 N N . PRO C 3 93 ? -11.658 33.505 22.063 1.00 11.64 93 PRO A N 1
ATOM 1732 C CA . PRO C 3 93 ? -12.296 33.626 20.746 1.00 13.31 93 PRO A CA 1
ATOM 1733 C C . PRO C 3 93 ? -11.996 34.925 20.027 1.00 12.57 93 PRO A C 1
ATOM 1734 O O . PRO C 3 93 ? -12.137 34.981 18.810 1.00 14.67 93 PRO A O 1
ATOM 1738 N N . PHE C 3 94 ? -11.585 35.962 20.766 1.00 11.35 94 PHE A N 1
ATOM 1739 C CA . PHE C 3 94 ? -11.327 37.273 20.160 1.00 11.91 94 PHE A CA 1
ATOM 1740 C C . PHE C 3 94 ? -9.856 37.575 19.910 1.00 10.15 94 PHE A C 1
ATOM 1741 O O . PHE C 3 94 ? -9.521 38.650 19.384 1.00 11.93 94 PHE A O 1
ATOM 1749 N N . LEU C 3 95 ? -8.987 36.652 20.303 1.00 10.62 95 LEU A N 1
ATOM 1750 C CA . LEU C 3 95 ? -7.542 36.848 20.088 1.00 8.35 95 LEU A CA 1
ATOM 1751 C C . LEU C 3 95 ? -7.166 36.486 18.655 1.00 12.21 95 LEU A C 1
ATOM 1752 O O . LEU C 3 95 ? -7.650 35.472 18.082 1.00 12.49 95 LEU A O 1
ATOM 1757 N N . LYS C 3 96 ? -6.298 37.307 18.078 1.00 11.83 96 LYS A N 1
ATOM 1758 C CA . LYS C 3 96 ? -5.825 37.113 16.701 1.00 10.77 96 LYS A CA 1
ATOM 1759 C C . LYS C 3 96 ? -4.342 36.806 16.613 1.00 12.05 96 LYS A C 1
ATOM 1760 O O . LYS C 3 96 ? -3.884 36.247 15.606 1.00 13.30 96 LYS A O 1
ATOM 1766 N N . LEU C 3 97 ? -3.589 37.183 17.646 1.00 10.18 97 LEU A N 1
ATOM 1767 C CA . LEU C 3 97 ? -2.147 36.930 17.664 1.00 9.67 97 LEU A CA 1
ATOM 1768 C C . LEU C 3 97 ? -1.713 35.987 18.770 1.00 11.68 97 LEU A C 1
ATOM 1769 O O . LEU C 3 97 ? -0.680 35.300 18.635 1.00 13.33 97 LEU A O 1
ATOM 1774 N N . LYS C 3 98 ? -2.493 35.932 19.844 1.00 9.64 98 LYS A N 1
ATOM 1775 C CA . LYS C 3 98 ? -2.123 35.052 20.947 1.00 10.74 98 LYS A CA 1
ATOM 1776 C C . LYS C 3 98 ? -3.114 33.968 21.247 1.00 10.68 98 LYS A C 1
ATOM 1777 O O . LYS C 3 98 ? -3.076 33.387 22.341 1.00 10.87 98 LYS A O 1
ATOM 1783 N N . GLN C 3 99 ? -3.960 33.654 20.264 1.00 11.14 99 GLN A N 1
ATOM 1784 C CA . GLN C 3 99 ? -4.969 32.625 20.492 1.00 10.22 99 GLN A CA 1
ATOM 1785 C C . GLN C 3 99 ? -4.295 31.267 20.678 1.00 10.35 99 GLN A C 1
ATOM 1786 O O . GLN C 3 99 ? -4.720 30.483 21.523 1.00 11.29 99 GLN A O 1
ATOM 1792 N N . LYS C 3 100 ? -3.244 30.989 19.910 1.00 10.96 100 LYS A N 1
ATOM 1793 C CA . LYS C 3 100 ? -2.595 29.682 20.042 1.00 12.04 100 LYS A CA 1
ATOM 1794 C C . LYS C 3 100 ? -1.998 29.493 21.427 1.00 11.60 100 LYS A C 1
ATOM 1795 O O . LYS C 3 100 ? -2.136 28.420 22.020 1.00 12.92 100 LYS A O 1
ATOM 1801 N N . GLN C 3 101 ? -1.348 30.530 21.954 1.00 10.83 101 GLN A N 1
ATOM 1802 C CA . GLN C 3 101 ? -0.791 30.437 23.301 1.00 10.53 101 GLN A CA 1
ATOM 1803 C C . GLN C 3 101 ? -1.912 30.251 24.326 1.00 9.98 101 GLN A C 1
ATOM 1804 O O . GLN C 3 101 ? -1.784 29.436 25.221 1.00 10.36 101 GLN A O 1
ATOM 1810 N N . ALA C 3 102 ? -3.007 30.997 24.175 1.00 10.41 102 ALA A N 1
ATOM 1811 C CA . ALA C 3 102 ? -4.105 30.910 25.107 1.00 9.17 102 ALA A CA 1
ATOM 1812 C C . ALA C 3 102 ? -4.681 29.500 25.142 1.00 11.48 102 ALA A C 1
ATOM 1813 O O . ALA C 3 102 ? -4.912 28.948 26.234 1.00 11.21 102 ALA A O 1
ATOM 1815 N N . ASN C 3 103 ? -4.870 28.903 23.970 1.00 11.78 103 ASN A N 1
ATOM 1816 C CA . ASN C 3 103 ? -5.464 27.556 23.945 1.00 13.16 103 ASN A CA 1
ATOM 1817 C C . ASN C 3 103 ? -4.523 26.494 24.498 1.00 14.49 103 ASN A C 1
ATOM 1818 O O . ASN C 3 103 ? -4.981 25.520 25.096 1.00 14.20 103 ASN A O 1
ATOM 1823 N N . LEU C 3 104 ? -3.212 26.684 24.317 1.00 13.20 104 LEU A N 1
ATOM 1824 C CA . LEU C 3 104 ? -2.252 25.738 24.873 1.00 12.78 104 LEU A CA 1
ATOM 1825 C C . LEU C 3 104 ? -2.254 25.849 26.392 1.00 13.21 104 LEU A C 1
ATOM 1826 O O . LEU C 3 104 ? -2.087 24.854 27.084 1.00 13.14 104 LEU A O 1
ATOM 1831 N N . VAL C 3 105 ? -2.423 27.063 26.920 1.00 12.07 105 VAL A N 1
ATOM 1832 C CA . VAL C 3 105 ? -2.487 27.213 28.363 1.00 10.91 105 VAL A CA 1
ATOM 1833 C C . VAL C 3 105 ? -3.737 26.504 28.901 1.00 11.68 105 VAL A C 1
ATOM 1834 O O . VAL C 3 105 ? -3.681 25.851 29.937 1.00 13.75 105 VAL A O 1
ATOM 1838 N N . LEU C 3 106 ? -4.863 26.645 28.210 1.00 12.46 106 LEU A N 1
ATOM 1839 C CA . LEU C 3 106 ? -6.089 25.954 28.645 1.00 11.75 106 LEU A CA 1
ATOM 1840 C C . LEU C 3 106 ? -5.857 24.431 28.645 1.00 12.86 106 LEU A C 1
ATOM 1841 O O . LEU C 3 106 ? -6.288 23.740 29.566 1.00 15.59 106 LEU A O 1
ATOM 1846 N N . LYS C 3 107 ? -5.210 23.920 27.604 1.00 12.99 107 LYS A N 1
ATOM 1847 C CA . LYS C 3 107 ? -4.936 22.501 27.492 1.00 14.02 107 LYS A CA 1
ATOM 1848 C C . LYS C 3 107 ? -4.057 22.041 28.644 1.00 14.77 107 LYS A C 1
ATOM 1849 O O . LYS C 3 107 ? -4.305 21.007 29.270 1.00 16.14 107 LYS A O 1
ATOM 1855 N N . ILE C 3 108 ? -3.017 22.818 28.940 1.00 11.90 108 ILE A N 1
ATOM 1856 C CA . ILE C 3 108 ? -2.127 22.462 30.042 1.00 13.02 108 ILE A CA 1
ATOM 1857 C C . ILE C 3 108 ? -2.908 22.429 31.356 1.00 14.83 108 ILE A C 1
ATOM 1858 O O . ILE C 3 108 ? -2.776 21.480 32.153 1.00 16.14 108 ILE A O 1
ATOM 1863 N N . ILE C 3 109 ? -3.716 23.461 31.599 1.00 14.01 109 ILE A N 1
ATOM 1864 C CA . ILE C 3 109 ? -4.447 23.504 32.863 1.00 13.95 109 ILE A CA 1
ATOM 1865 C C . ILE C 3 109 ? -5.323 22.262 33.041 1.00 16.55 109 ILE A C 1
ATOM 1866 O O . ILE C 3 109 ? -5.325 21.645 34.120 1.00 18.03 109 ILE A O 1
ATOM 1871 N N . GLU C 3 110 ? -6.014 21.861 31.981 1.00 17.20 110 GLU A N 1
ATOM 1872 C CA . GLU C 3 110 ? -6.881 20.688 32.060 1.00 19.70 110 GLU A CA 1
ATOM 1873 C C . GLU C 3 110 ? -6.126 19.397 32.352 1.00 20.23 110 GLU A C 1
ATOM 1874 O O . GLU C 3 110 ? -6.688 18.459 32.935 1.00 21.99 110 GLU A O 1
ATOM 1880 N N . GLN C 3 111 ? -4.852 19.354 31.977 1.00 18.81 111 GLN A N 1
ATOM 1881 C CA . GLN C 3 111 ? -4.052 18.147 32.172 1.00 21.01 111 GLN A CA 1
ATOM 1882 C C . GLN C 3 111 ? -3.137 18.150 33.400 1.00 21.37 111 GLN A C 1
ATOM 1883 O O . GLN C 3 111 ? -2.396 17.187 33.632 1.00 23.67 111 GLN A O 1
ATOM 1889 N N . LEU C 3 112 ? -3.181 19.210 34.196 1.00 20.81 112 LEU A N 1
ATOM 1890 C CA . LEU C 3 112 ? -2.341 19.292 35.379 1.00 21.10 112 LEU A CA 1
ATOM 1891 C C . LEU C 3 112 ? -2.509 18.093 36.331 1.00 25.94 112 LEU A C 1
ATOM 1892 O O . LEU C 3 112 ? -1.515 17.543 36.785 1.00 22.35 112 LEU A O 1
ATOM 1897 N N . PRO C 3 113 ? -3.758 17.683 36.631 1.00 26.42 113 PRO A N 1
ATOM 1898 C CA . PRO C 3 113 ? -3.960 16.536 37.531 1.00 30.70 113 PRO A CA 1
ATOM 1899 C C . PRO C 3 113 ? -3.254 15.275 37.015 1.00 31.75 113 PRO A C 1
ATOM 1900 O O . PRO C 3 113 ? -2.589 14.558 37.779 1.00 31.93 113 PRO A O 1
ATOM 1904 N N . SER C 3 114 ? -3.380 15.022 35.718 1.00 32.09 114 SER A N 1
ATOM 1905 C CA . SER C 3 114 ? -2.747 13.858 35.094 1.00 35.72 114 SER A CA 1
ATOM 1906 C C . SER C 3 114 ? -1.223 13.962 35.021 1.00 37.27 114 SER A C 1
ATOM 1907 O O . SER C 3 114 ? -0.516 12.964 35.116 1.00 35.57 114 SER A O 1
ATOM 1910 N N . ALA C 3 115 ? -0.719 15.171 34.826 1.00 38.77 115 ALA A N 1
ATOM 1911 C CA . ALA C 3 115 ? 0.718 15.378 34.712 1.00 41.75 115 ALA A CA 1
ATOM 1912 C C . ALA C 3 115 ? 1.470 15.071 35.994 1.00 43.97 115 ALA A C 1
ATOM 1913 O O . ALA C 3 115 ? 2.691 14.934 35.988 1.00 44.63 115 ALA A O 1
ATOM 1915 N N . LYS C 3 116 ? 0.745 14.952 37.096 1.00 46.34 116 LYS A N 1
ATOM 1916 C CA . LYS C 3 116 ? 1.389 14.693 38.372 1.00 50.27 116 LYS A CA 1
ATOM 1917 C C . LYS C 3 116 ? 1.412 13.234 38.798 1.00 50.80 116 LYS A C 1
ATOM 1918 O O . LYS C 3 116 ? 1.890 12.908 39.883 1.00 51.24 116 LYS A O 1
ATOM 1924 N N . GLU C 3 117 ? 0.928 12.350 37.938 1.00 51.37 117 GLU A N 1
ATOM 1925 C CA . GLU C 3 117 ? 0.888 10.937 38.284 1.00 52.07 117 GLU A CA 1
ATOM 1926 C C . GLU C 3 117 ? 1.830 10.083 37.454 1.00 51.03 117 GLU A C 1
ATOM 1927 O O . GLU C 3 117 ? 2.039 8.908 37.757 1.00 50.96 117 GLU A O 1
ATOM 1933 N N . SER C 3 118 ? 2.416 10.676 36.421 1.00 47.96 118 SER A N 1
ATOM 1934 C CA . SER C 3 118 ? 3.305 9.934 35.541 1.00 45.56 118 SER A CA 1
ATOM 1935 C C . SER C 3 118 ? 4.403 10.795 34.924 1.00 43.55 118 SER A C 1
ATOM 1936 O O . SER C 3 118 ? 4.137 11.885 34.425 1.00 43.09 118 SER A O 1
ATOM 1939 N N . PRO C 3 119 ? 5.652 10.307 34.945 1.00 40.19 119 PRO A N 1
ATOM 1940 C CA . PRO C 3 119 ? 6.789 11.036 34.377 1.00 37.86 119 PRO A CA 1
ATOM 1941 C C . PRO C 3 119 ? 6.552 11.336 32.891 1.00 35.37 119 PRO A C 1
ATOM 1942 O O . PRO C 3 119 ? 6.834 12.431 32.408 1.00 32.10 119 PRO A O 1
ATOM 1946 N N . ASP C 3 120 ? 6.038 10.351 32.163 1.00 32.75 120 ASP A N 1
ATOM 1947 C CA . ASP C 3 120 ? 5.772 10.546 30.746 1.00 32.05 120 ASP A CA 1
ATOM 1948 C C . ASP C 3 120 ? 4.674 11.567 30.553 1.00 27.97 120 ASP A C 1
ATOM 1949 O O . ASP C 3 120 ? 4.714 12.357 29.620 1.00 26.32 120 ASP A O 1
ATOM 1954 N N . LYS C 3 121 ? 3.689 11.552 31.437 1.00 27.10 121 LYS A N 1
ATOM 1955 C CA . LYS C 3 121 ? 2.617 12.519 31.316 1.00 24.14 121 LYS A CA 1
ATOM 1956 C C . LYS C 3 121 ? 3.130 13.926 31.630 1.00 22.42 121 LYS A C 1
ATOM 1957 O O . LYS C 3 121 ? 2.738 14.894 30.960 1.00 19.40 121 LYS A O 1
ATOM 1963 N N . PHE C 3 122 ? 3.985 14.038 32.644 1.00 20.25 122 PHE A N 1
ATOM 1964 C CA . PHE C 3 122 ? 4.561 15.341 33.015 1.00 18.55 122 PHE A CA 1
ATOM 1965 C C . PHE C 3 122 ? 5.357 15.873 31.826 1.00 20.16 122 PHE A C 1
ATOM 1966 O O . PHE C 3 122 ? 5.234 17.058 31.452 1.00 16.94 122 PHE A O 1
ATOM 1974 N N . LEU C 3 123 ? 6.164 15.000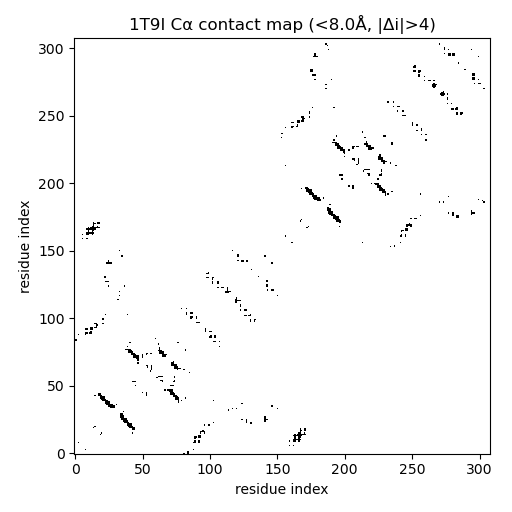 31.221 1.00 19.36 123 LEU A N 1
ATOM 1975 C CA . LEU C 3 123 ? 6.969 15.414 30.071 1.00 19.28 123 LEU A CA 1
ATOM 1976 C C . LEU C 3 123 ? 6.104 15.841 28.912 1.00 18.07 123 LEU A C 1
ATOM 1977 O O . LEU C 3 123 ? 6.442 16.793 28.216 1.00 17.25 123 LEU A O 1
ATOM 1982 N N . GLU C 3 124 ? 4.989 15.145 28.684 1.00 18.13 124 GLU A N 1
ATOM 1983 C CA . GLU C 3 124 ? 4.123 15.537 27.580 1.00 17.11 124 GLU A CA 1
ATOM 1984 C C . GLU C 3 124 ? 3.661 16.988 27.784 1.00 17.18 124 GLU A C 1
ATOM 1985 O O . GLU C 3 124 ? 3.681 17.792 26.861 1.00 16.20 124 GLU A O 1
ATOM 1991 N N . VAL C 3 125 ? 3.234 17.309 28.996 1.00 17.04 125 VAL A N 1
ATOM 1992 C CA . VAL C 3 125 ? 2.774 18.662 29.267 1.00 15.93 125 VAL A CA 1
ATOM 1993 C C . VAL C 3 125 ? 3.927 19.650 29.127 1.00 16.15 125 VAL A C 1
ATOM 1994 O O . VAL C 3 125 ? 3.735 20.806 28.673 1.00 14.69 125 VAL A O 1
ATOM 1998 N N . CYS C 3 126 ? 5.132 19.212 29.481 1.00 15.40 126 CYS A N 1
ATOM 1999 C CA . CYS C 3 126 ? 6.288 20.083 29.314 1.00 16.12 126 CYS A CA 1
ATOM 2000 C C . CYS C 3 126 ? 6.491 20.399 27.834 1.00 14.64 126 CYS A C 1
ATOM 2001 O O . CYS C 3 126 ? 6.959 21.495 27.487 1.00 15.38 126 CYS A O 1
ATOM 2004 N N . THR C 3 127 ? 6.146 19.461 26.947 1.00 14.84 127 THR A N 1
ATOM 2005 C CA . THR C 3 127 ? 6.324 19.768 25.530 1.00 15.08 127 THR A CA 1
ATOM 2006 C C . THR C 3 127 ? 5.307 20.818 25.064 1.00 14.03 127 THR A C 1
ATOM 2007 O O . THR C 3 127 ? 5.576 21.537 24.095 1.00 14.07 127 THR A O 1
ATOM 2011 N N . TRP C 3 128 ? 4.173 20.938 25.755 1.00 13.53 128 TRP A N 1
ATOM 2012 C CA . TRP C 3 128 ? 3.179 21.949 25.383 1.00 12.55 128 TRP A CA 1
ATOM 2013 C C . TRP C 3 128 ? 3.721 23.322 25.844 1.00 11.78 128 TRP A C 1
ATOM 2014 O O . TRP C 3 128 ? 3.455 24.347 25.201 1.00 13.25 128 TRP A O 1
ATOM 2025 N N . VAL C 3 129 ? 4.461 23.339 26.957 1.00 13.37 129 VAL A N 1
ATOM 2026 C CA . VAL C 3 129 ? 5.108 24.570 27.435 1.00 12.38 129 VAL A CA 1
ATOM 2027 C C . VAL C 3 129 ? 6.134 24.976 26.357 1.00 12.25 129 VAL A C 1
ATOM 2028 O O . VAL C 3 129 ? 6.251 26.167 26.016 1.00 11.95 129 VAL A O 1
ATOM 2032 N N . ASP C 3 130 ? 6.898 23.999 25.849 1.00 11.77 130 ASP A N 1
ATOM 2033 C CA . ASP C 3 130 ? 7.866 24.294 24.778 1.00 11.23 130 ASP A CA 1
ATOM 2034 C C . ASP C 3 130 ? 7.158 24.984 23.601 1.00 11.37 130 ASP A C 1
ATOM 2035 O O . ASP C 3 130 ? 7.713 25.902 22.965 1.00 12.30 130 ASP A O 1
ATOM 2040 N N . GLN C 3 131 ? 5.954 24.499 23.281 1.00 12.18 131 GLN A N 1
ATOM 2041 C CA . GLN C 3 131 ? 5.202 25.082 22.164 1.00 11.58 131 GLN A CA 1
ATOM 2042 C C . GLN C 3 131 ? 4.829 26.550 22.409 1.00 11.63 131 GLN A C 1
ATOM 2043 O O . GLN C 3 131 ? 4.869 27.364 21.497 1.00 12.05 131 GLN A O 1
ATOM 2049 N N . ILE C 3 132 ? 4.413 26.859 23.630 1.00 10.59 132 ILE A N 1
ATOM 2050 C CA . ILE C 3 132 ? 4.067 28.248 23.930 1.00 9.62 132 ILE A CA 1
ATOM 2051 C C . ILE C 3 132 ? 5.295 29.138 23.773 1.00 10.08 132 ILE A C 1
ATOM 2052 O O . ILE C 3 132 ? 5.219 30.225 23.174 1.00 10.84 132 ILE A O 1
ATOM 2057 N N . ALA C 3 133 ? 6.435 28.698 24.309 1.00 10.59 133 ALA A N 1
ATOM 2058 C CA . ALA C 3 133 ? 7.667 29.501 24.216 1.00 9.60 133 ALA A CA 1
ATOM 2059 C C . ALA C 3 133 ? 8.070 29.731 22.766 1.00 10.73 133 ALA A C 1
ATOM 2060 O O . ALA C 3 133 ? 8.550 30.818 22.408 1.00 12.14 133 ALA A O 1
ATOM 2062 N N . ALA C 3 134 ? 7.848 28.729 21.922 1.00 10.80 134 ALA A N 1
ATOM 2063 C CA . ALA C 3 134 ? 8.186 28.857 20.510 1.00 12.54 134 ALA A CA 1
ATOM 2064 C C . ALA C 3 134 ? 7.300 29.897 19.832 1.00 11.93 134 ALA A C 1
ATOM 2065 O O . ALA C 3 134 ? 7.751 30.626 18.937 1.00 14.32 134 ALA A O 1
ATOM 2067 N N . LEU C 3 135 ? 6.041 29.951 20.222 1.00 11.18 135 LEU A N 1
ATOM 2068 C CA . LEU C 3 135 ? 5.132 30.943 19.661 1.00 11.13 135 LEU A CA 1
ATOM 2069 C C . LEU C 3 135 ? 5.476 32.345 20.171 1.00 11.40 135 LEU A C 1
ATOM 2070 O O . LEU C 3 135 ? 5.255 33.326 19.458 1.00 12.28 135 LEU A O 1
ATOM 2075 N N . ASN C 3 136 ? 5.952 32.447 21.411 1.00 11.12 136 ASN A N 1
ATOM 2076 C CA . ASN C 3 136 ? 6.304 33.750 21.967 1.00 9.81 136 ASN A CA 1
ATOM 2077 C C . ASN C 3 136 ? 7.617 34.260 21.353 1.00 11.00 136 ASN A C 1
ATOM 2078 O O . ASN C 3 136 ? 8.290 33.548 20.591 1.00 10.23 136 ASN A O 1
ATOM 2083 N N . ASP C 3 137 ? 7.958 35.509 21.667 1.00 11.34 137 ASP A N 1
ATOM 2084 C CA . ASP C 3 137 ? 9.226 36.089 21.184 1.00 11.33 137 ASP A CA 1
ATOM 2085 C C . ASP C 3 137 ? 10.278 35.727 22.265 1.00 10.81 137 ASP A C 1
ATOM 2086 O O . ASP C 3 137 ? 10.902 36.589 22.882 1.00 10.74 137 ASP A O 1
ATOM 2091 N N . SER C 3 138 ? 10.461 34.420 22.456 1.00 11.86 138 SER A N 1
ATOM 2092 C CA . SER C 3 138 ? 11.385 33.869 23.478 1.00 13.05 138 SER A CA 1
ATOM 2093 C C . SER C 3 138 ? 12.858 34.132 23.152 1.00 12.88 138 SER A C 1
ATOM 2094 O O . SER C 3 138 ? 13.287 33.902 22.021 1.00 14.36 138 SER A O 1
ATOM 2097 N N . LYS C 3 139 ? 13.602 34.602 24.159 1.00 11.51 139 LYS A N 1
ATOM 2098 C CA . LYS C 3 139 ? 15.023 34.950 23.994 1.00 11.68 139 LYS A CA 1
ATOM 2099 C C . LYS C 3 139 ? 15.960 34.538 25.112 1.00 13.04 139 LYS A C 1
ATOM 2100 O O . LYS C 3 139 ? 17.185 34.497 24.874 1.00 15.03 139 LYS A O 1
ATOM 2106 N N . THR C 3 140 ? 15.453 34.266 26.311 1.00 11.42 140 THR A N 1
ATOM 2107 C CA . THR C 3 140 ? 16.352 33.898 27.423 1.00 11.74 140 THR A CA 1
ATOM 2108 C C . THR C 3 140 ? 15.905 32.626 28.160 1.00 11.04 140 THR A C 1
ATOM 2109 O O . THR C 3 140 ? 16.213 32.428 29.357 1.00 14.17 140 THR A O 1
ATOM 2113 N N . ARG C 3 141 ? 15.210 31.754 27.443 1.00 12.99 141 ARG A N 1
ATOM 2114 C CA . ARG C 3 141 ? 14.703 30.522 28.040 1.00 12.95 141 ARG A CA 1
ATOM 2115 C C . ARG C 3 141 ? 15.846 29.543 28.324 1.00 13.49 141 ARG A C 1
ATOM 2116 O O . ARG C 3 141 ? 16.808 29.446 27.547 1.00 15.73 141 ARG A O 1
ATOM 2124 N N . LYS C 3 142 ? 15.707 28.807 29.423 1.00 14.13 142 LYS A N 1
ATOM 2125 C CA . LYS C 3 142 ? 16.738 27.847 29.838 1.00 16.62 142 LYS A CA 1
ATOM 2126 C C . LYS C 3 142 ? 16.187 26.443 30.078 1.00 15.10 142 LYS A C 1
ATOM 2127 O O . LYS C 3 142 ? 16.749 25.466 29.588 1.00 18.37 142 LYS A O 1
ATOM 2133 N N . THR C 3 143 ? 15.096 26.339 30.834 1.00 15.66 143 THR A N 1
ATOM 2134 C CA . THR C 3 143 ? 14.546 25.019 31.181 1.00 14.86 143 THR A CA 1
ATOM 2135 C C . THR C 3 143 ? 13.431 24.601 30.229 1.00 16.75 143 THR A C 1
ATOM 2136 O O . THR C 3 143 ? 12.389 25.267 30.137 1.00 16.16 143 THR A O 1
ATOM 2140 N N . THR C 3 144 ? 13.667 23.488 29.542 1.00 16.01 144 THR A N 1
ATOM 2141 C CA . THR C 3 144 ? 12.741 22.965 28.543 1.00 16.07 144 THR A CA 1
ATOM 2142 C C . THR C 3 144 ? 12.334 21.543 28.869 1.00 16.55 144 THR A C 1
ATOM 2143 O O . THR C 3 144 ? 12.777 20.982 29.872 1.00 15.72 144 THR A O 1
ATOM 2147 N N . SER C 3 145 ? 11.499 20.956 28.024 1.00 15.82 145 SER A N 1
ATOM 2148 C CA . SER C 3 145 ? 11.085 19.582 28.274 1.00 16.08 145 SER A CA 1
ATOM 2149 C C . SER C 3 145 ? 12.308 18.669 28.224 1.00 18.58 145 SER A C 1
ATOM 2150 O O . SER C 3 145 ? 12.358 17.681 28.942 1.00 17.78 145 SER A O 1
ATOM 2153 N N . GLU C 3 146 ? 13.279 18.989 27.376 1.00 17.79 146 GLU A N 1
ATOM 2154 C CA . GLU C 3 146 ? 14.479 18.160 27.292 1.00 21.94 146 GLU A CA 1
ATOM 2155 C C . GLU C 3 146 ? 15.308 18.217 28.570 1.00 21.83 146 GLU A C 1
ATOM 2156 O O . GLU C 3 146 ? 15.949 17.226 28.944 1.00 23.62 146 GLU A O 1
ATOM 2162 N N . THR C 3 147 ? 15.311 19.370 29.235 1.00 22.54 147 THR A N 1
ATOM 2163 C CA . THR C 3 147 ? 16.028 19.553 30.498 1.00 22.26 147 THR A CA 1
ATOM 2164 C C . THR C 3 147 ? 15.433 18.603 31.529 1.00 22.52 147 THR A C 1
ATOM 2165 O O . THR C 3 147 ? 16.138 17.917 32.271 1.00 21.79 147 THR A O 1
ATOM 2169 N N . VAL C 3 148 ? 14.108 18.570 31.573 1.00 19.49 148 VAL A N 1
ATOM 2170 C CA . VAL C 3 148 ? 13.391 17.744 32.508 1.00 20.09 148 VAL A CA 1
ATOM 2171 C C . VAL C 3 148 ? 13.614 16.279 32.180 1.00 21.88 148 VAL A C 1
ATOM 2172 O O . VAL C 3 148 ? 13.856 15.481 33.067 1.00 23.27 148 VAL A O 1
ATOM 2176 N N . ARG C 3 149 ? 13.543 15.947 30.897 1.00 24.00 149 ARG A N 1
ATOM 2177 C CA . ARG C 3 149 ? 13.718 14.561 30.469 1.00 27.50 149 ARG A CA 1
ATOM 2178 C C . ARG C 3 149 ? 15.065 14.043 30.960 1.00 29.38 149 ARG A C 1
ATOM 2179 O O . ARG C 3 149 ? 15.156 12.920 31.450 1.00 27.94 149 ARG A O 1
ATOM 2187 N N . ALA C 3 150 ? 16.106 14.862 30.831 1.00 31.11 150 ALA A N 1
ATOM 2188 C CA . ALA C 3 150 ? 17.449 14.462 31.265 1.00 35.70 150 ALA A CA 1
ATOM 2189 C C . ALA C 3 150 ? 17.506 14.266 32.774 1.00 37.92 150 ALA A C 1
ATOM 2190 O O . ALA C 3 150 ? 18.116 13.315 33.266 1.00 38.39 150 ALA A O 1
ATOM 2192 N N . VAL C 3 151 ? 16.871 15.175 33.507 1.00 38.83 151 VAL A N 1
ATOM 2193 C CA . VAL C 3 151 ? 16.855 15.093 34.958 1.00 39.93 151 VAL A CA 1
ATOM 2194 C C . VAL C 3 151 ? 16.161 13.828 35.427 1.00 39.10 151 VAL A C 1
ATOM 2195 O O . VAL C 3 151 ? 16.685 13.104 36.280 1.00 38.79 151 VAL A O 1
ATOM 2199 N N . LEU C 3 152 ? 14.993 13.545 34.860 1.00 36.33 152 LEU A N 1
ATOM 2200 C CA . LEU C 3 152 ? 14.244 12.370 35.253 1.00 34.63 152 LEU A CA 1
ATOM 2201 C C . LEU C 3 152 ? 14.951 11.071 34.874 1.00 34.91 152 LEU A C 1
ATOM 2202 O O . LEU C 3 152 ? 14.901 10.084 35.622 1.00 36.58 152 LEU A O 1
ATOM 2207 N N . ASP C 3 153 ? 15.611 11.063 33.722 1.00 34.45 153 ASP A N 1
ATOM 2208 C CA . ASP C 3 153 ? 16.316 9.854 33.312 1.00 34.79 153 ASP A CA 1
ATOM 2209 C C . ASP C 3 153 ? 17.426 9.544 34.307 1.00 34.93 153 ASP A C 1
ATOM 2210 O O . ASP C 3 153 ? 17.640 8.386 34.677 1.00 36.23 153 ASP A O 1
ATOM 2215 N N . SER C 3 154 ? 18.128 10.585 34.744 1.00 35.23 154 SER A N 1
ATOM 2216 C CA . SER C 3 154 ? 19.209 10.421 35.710 1.00 36.00 154 SER A CA 1
ATOM 2217 C C . SER C 3 154 ? 18.653 10.171 37.110 1.00 36.67 154 SER A C 1
ATOM 2218 O O . SER C 3 154 ? 17.413 10.206 37.289 1.00 39.34 154 SER A O 1
ATOM 2220 N N . ASN D 3 2 ? -17.036 58.136 3.150 1.00 40.29 302 ASN B N 1
ATOM 2221 C CA . ASN D 3 2 ? -16.381 57.664 4.405 1.00 39.07 302 ASN B CA 1
ATOM 2222 C C . ASN D 3 2 ? -16.810 56.256 4.791 1.00 36.48 302 ASN B C 1
ATOM 2223 O O . ASN D 3 2 ? -17.998 55.941 4.861 1.00 36.70 302 ASN B O 1
ATOM 2228 N N . THR D 3 3 ? -15.825 55.410 5.051 1.00 33.00 303 THR B N 1
ATOM 2229 C CA . THR D 3 3 ? -16.080 54.029 5.445 1.00 28.54 303 THR B CA 1
ATOM 2230 C C . THR D 3 3 ? -16.635 53.961 6.871 1.00 25.25 303 THR B C 1
ATOM 2231 O O . THR D 3 3 ? -16.140 54.651 7.768 1.00 23.53 303 THR B O 1
ATOM 2235 N N . LYS D 3 4 ? -17.689 53.168 7.063 1.00 22.76 304 LYS B N 1
ATOM 2236 C CA . LYS D 3 4 ? -18.288 52.975 8.384 1.00 20.64 304 LYS B CA 1
ATOM 2237 C C . LYS D 3 4 ? -17.720 51.668 8.920 1.00 19.06 304 LYS B C 1
ATOM 2238 O O . LYS D 3 4 ? -17.879 50.621 8.293 1.00 22.07 304 LYS B O 1
ATOM 2244 N N . TYR D 3 5 ? -17.046 51.721 10.063 1.00 16.08 305 TYR B N 1
ATOM 2245 C CA . TYR D 3 5 ? -16.463 50.493 10.620 1.00 16.60 305 TYR B CA 1
ATOM 2246 C C . TYR D 3 5 ? -17.389 49.800 11.610 1.00 16.63 305 TYR B C 1
ATOM 2247 O O . TYR D 3 5 ? -18.170 50.449 12.310 1.00 17.56 305 TYR B O 1
ATOM 2256 N N . ASN D 3 6 ? -17.273 48.475 11.647 1.00 18.98 306 ASN B N 1
ATOM 2257 C CA . ASN D 3 6 ? -18.047 47.614 12.528 1.00 19.94 306 ASN B CA 1
ATOM 2258 C C . ASN D 3 6 ? -17.619 47.839 13.995 1.00 18.79 306 ASN B C 1
ATOM 2259 O O . ASN D 3 6 ? -16.421 48.002 14.288 1.00 18.59 306 ASN B O 1
ATOM 2264 N N . LYS D 3 7 ? -18.579 47.856 14.911 1.00 18.29 307 LYS B N 1
ATOM 2265 C CA . LYS D 3 7 ? -18.259 48.112 16.310 1.00 17.25 307 LYS B CA 1
ATOM 2266 C C . LYS D 3 7 ? -17.308 47.121 16.961 1.00 16.63 307 LYS B C 1
ATOM 2267 O O . LYS D 3 7 ? -16.407 47.524 17.703 1.00 15.44 307 LYS B O 1
ATOM 2273 N N . GLU D 3 8 ? -17.472 45.838 16.676 1.00 16.43 308 GLU B N 1
ATOM 2274 C CA . GLU D 3 8 ? -16.584 44.869 17.304 1.00 15.48 308 GLU B CA 1
ATOM 2275 C C . GLU D 3 8 ? -15.161 45.037 16.798 1.00 15.14 308 GLU B C 1
ATOM 2276 O O . GLU D 3 8 ? -14.209 44.781 17.536 1.00 12.77 308 GLU B O 1
ATOM 2282 N N . PHE D 3 9 ? -15.001 45.459 15.541 1.00 14.61 309 PHE B N 1
ATOM 2283 C CA . PHE D 3 9 ? -13.654 45.684 15.008 1.00 14.94 309 PHE B CA 1
ATOM 2284 C C . PHE D 3 9 ? -13.058 46.907 15.732 1.00 14.07 309 PHE B C 1
ATOM 2285 O O . PHE D 3 9 ? -11.883 46.894 16.126 1.00 12.03 309 PHE B O 1
ATOM 2293 N N . LEU D 3 10 ? -13.860 47.957 15.910 1.00 12.74 310 LEU B N 1
ATOM 2294 C CA . LEU D 3 10 ? -13.384 49.174 16.578 1.00 12.60 310 LEU B CA 1
ATOM 2295 C C . LEU D 3 10 ? -13.024 48.917 18.034 1.00 13.00 310 LEU B C 1
ATOM 2296 O O . LEU D 3 10 ? -12.038 49.468 18.535 1.00 12.66 310 LEU B O 1
ATOM 2301 N N . LEU D 3 11 ? -13.816 48.097 18.731 1.00 11.82 311 LEU B N 1
ATOM 2302 C CA . LEU D 3 11 ? -13.487 47.783 20.135 1.00 10.79 311 LEU B CA 1
ATOM 2303 C C . LEU D 3 11 ? -12.146 47.061 20.237 1.00 10.22 311 LEU B C 1
ATOM 2304 O O . LEU D 3 11 ? -11.292 47.422 21.056 1.00 11.45 311 LEU B O 1
ATOM 2309 N N . TYR D 3 12 ? -11.979 46.037 19.402 1.00 10.17 312 TYR B N 1
ATOM 2310 C CA . TYR D 3 12 ? -10.731 45.272 19.372 1.00 9.64 312 TYR B CA 1
ATOM 2311 C C . TYR D 3 12 ? -9.561 46.182 19.007 1.00 9.52 312 TYR B C 1
ATOM 2312 O O . TYR D 3 12 ? -8.527 46.162 19.674 1.00 9.20 312 TYR B O 1
ATOM 2321 N N . LEU D 3 13 ? -9.709 46.961 17.931 1.00 10.37 313 LEU B N 1
ATOM 2322 C CA . LEU D 3 13 ? -8.596 47.809 17.501 1.00 9.68 313 LEU B CA 1
ATOM 2323 C C . LEU D 3 13 ? -8.274 48.912 18.526 1.00 10.94 313 LEU B C 1
ATOM 2324 O O . LEU D 3 13 ? -7.115 49.298 18.680 1.00 11.12 313 LEU B O 1
ATOM 2329 N N . ALA D 3 14 ? -9.283 49.414 19.233 1.00 10.05 314 ALA B N 1
ATOM 2330 C CA . ALA D 3 14 ? -9.002 50.419 20.258 1.00 10.10 314 ALA B CA 1
ATOM 2331 C C . ALA D 3 14 ? -8.117 49.821 21.356 1.00 11.37 314 ALA B C 1
ATOM 2332 O O . ALA D 3 14 ? -7.172 50.479 21.858 1.00 10.63 314 ALA B O 1
ATOM 2334 N N . GLY D 3 15 ? -8.402 48.585 21.750 1.00 10.62 315 GLY B N 1
ATOM 2335 C CA . GLY D 3 15 ? -7.548 47.952 22.763 1.00 10.70 315 GLY B CA 1
ATOM 2336 C C . GLY D 3 15 ? -6.137 47.750 22.186 1.00 9.00 315 GLY B C 1
ATOM 2337 O O . GLY D 3 15 ? -5.146 47.992 22.862 1.00 10.15 315 GLY B O 1
ATOM 2338 N N . PHE D 3 16 ? -6.068 47.294 20.938 1.00 9.42 316 PHE B N 1
ATOM 2339 C CA . PHE D 3 16 ? -4.752 47.091 20.337 1.00 8.39 316 PHE B CA 1
ATOM 2340 C C . PHE D 3 16 ? -3.962 48.405 20.310 1.00 9.86 316 PHE B C 1
ATOM 2341 O O . PHE D 3 16 ? -2.785 48.420 20.675 1.00 9.86 316 PHE B O 1
ATOM 2349 N N . VAL D 3 17 ? -4.607 49.493 19.892 1.00 9.14 317 VAL B N 1
ATOM 2350 C CA . VAL D 3 17 ? -3.969 50.819 19.799 1.00 9.97 317 VAL B CA 1
ATOM 2351 C C . VAL D 3 17 ? -3.578 51.381 21.156 1.00 10.18 317 VAL B C 1
ATOM 2352 O O . VAL D 3 17 ? -2.518 51.995 21.292 1.00 10.19 317 VAL B O 1
ATOM 2356 N N . ASP D 3 18 ? -4.430 51.179 22.164 1.00 9.62 318 ASP B N 1
ATOM 2357 C CA . ASP D 3 18 ? -4.073 51.670 23.487 1.00 9.06 318 ASP B CA 1
ATOM 2358 C C . ASP D 3 18 ? -2.766 51.048 23.990 1.00 9.66 318 ASP B C 1
ATOM 2359 O O . ASP D 3 18 ? -1.924 51.736 24.594 1.00 9.42 318 ASP B O 1
ATOM 2364 N N . GLY D 3 19 ? -2.589 49.755 23.707 1.00 8.85 319 GLY B N 1
ATOM 2365 C CA . GLY D 3 19 ? -1.385 49.086 24.171 1.00 11.95 319 GLY B CA 1
ATOM 2366 C C . GLY D 3 19 ? -0.220 49.047 23.215 1.00 10.39 319 GLY B C 1
ATOM 2367 O O . GLY D 3 19 ? 0.921 48.942 23.656 1.00 11.80 319 GLY B O 1
ATOM 2368 N N . ASN D 3 20 ? -0.496 49.166 21.918 1.00 9.81 320 ASN B N 1
ATOM 2369 C CA . ASN D 3 20 ? 0.540 49.033 20.885 1.00 9.67 320 ASN B CA 1
ATOM 2370 C C . ASN D 3 20 ? 0.104 49.802 19.624 1.00 10.45 320 ASN B C 1
ATOM 2371 O O . ASN D 3 20 ? -0.203 49.230 18.574 1.00 12.75 320 ASN B O 1
ATOM 2376 N N . GLY D 3 21 ? 0.063 51.126 19.739 1.00 12.06 321 GLY B N 1
ATOM 2377 C CA . GLY D 3 21 ? -0.290 51.991 18.622 1.00 12.31 321 GLY B CA 1
ATOM 2378 C C . GLY D 3 21 ? 0.406 53.316 18.893 1.00 15.06 321 GLY B C 1
ATOM 2379 O O . GLY D 3 21 ? 0.878 53.556 20.014 1.00 18.03 321 GLY B O 1
ATOM 2380 N N . SER D 3 22 ? 0.538 54.167 17.879 1.00 10.89 322 SER B N 1
ATOM 2381 C CA . SER D 3 22 ? 1.122 55.485 18.138 1.00 12.43 322 SER B CA 1
ATOM 2382 C C . SER D 3 22 ? 0.301 56.499 17.354 1.00 12.49 322 SER B C 1
ATOM 2383 O O . SER D 3 22 ? -0.020 56.274 16.188 1.00 13.90 322 SER B O 1
ATOM 2386 N N . ILE D 3 23 ? -0.112 57.574 18.031 1.00 10.72 323 ILE B N 1
ATOM 2387 C CA . ILE D 3 23 ? -0.855 58.653 17.389 1.00 10.39 323 ILE B CA 1
ATOM 2388 C C . ILE D 3 23 ? 0.169 59.796 17.474 1.00 11.76 323 ILE B C 1
ATOM 2389 O O . ILE D 3 23 ? 0.461 60.299 18.555 1.00 11.17 323 ILE B O 1
ATOM 2394 N N . ILE D 3 24 ? 0.699 60.165 16.309 1.00 12.61 324 ILE B N 1
ATOM 2395 C CA . ILE D 3 24 ? 1.828 61.097 16.200 1.00 12.42 324 ILE B CA 1
ATOM 2396 C C . ILE D 3 24 ? 1.516 62.383 15.479 1.00 13.55 324 ILE B C 1
ATOM 2397 O O . ILE D 3 24 ? 0.819 62.375 14.458 1.00 15.15 324 ILE B O 1
ATOM 2402 N N . ALA D 3 25 ? 2.002 63.496 16.027 1.00 11.77 325 ALA B N 1
ATOM 2403 C CA . ALA D 3 25 ? 1.826 64.776 15.355 1.00 10.83 325 ALA B CA 1
ATOM 2404 C C . ALA D 3 25 ? 3.222 65.396 15.292 1.00 12.62 325 ALA B C 1
ATOM 2405 O O . ALA D 3 25 ? 3.961 65.365 16.276 1.00 12.39 325 ALA B O 1
ATOM 2407 N N . GLN D 3 26 ? 3.592 65.933 14.120 1.00 11.37 326 GLN B N 1
ATOM 2408 C CA . GLN D 3 26 ? 4.912 66.520 13.950 1.00 11.55 326 GLN B CA 1
ATOM 2409 C C . GLN D 3 26 ? 4.861 67.827 13.194 1.00 11.19 326 GLN B C 1
ATOM 2410 O O . GLN D 3 26 ? 3.948 68.082 12.429 1.00 13.72 326 GLN B O 1
ATOM 2416 N N . ILE D 3 27 ? 5.909 68.618 13.426 1.00 12.94 327 ILE B N 1
ATOM 2417 C CA . ILE D 3 27 ? 6.093 69.899 12.741 1.00 12.68 327 ILE B CA 1
ATOM 2418 C C . ILE D 3 27 ? 7.418 69.641 12.051 1.00 12.80 327 ILE B C 1
ATOM 2419 O O . ILE D 3 27 ? 8.462 69.536 12.703 1.00 14.30 327 ILE B O 1
ATOM 2424 N N . LYS D 3 28 ? 7.392 69.523 10.721 1.00 12.82 328 LYS B N 1
ATOM 2425 C CA . LYS D 3 28 ? 8.594 69.231 9.971 1.00 14.14 328 LYS B CA 1
ATOM 2426 C C . LYS D 3 28 ? 9.163 70.434 9.225 1.00 15.03 328 LYS B C 1
ATOM 2427 O O . LYS D 3 28 ? 8.491 71.002 8.373 1.00 14.07 328 LYS B O 1
ATOM 2433 N N . PRO D 3 29 ? 10.398 70.832 9.545 1.00 16.51 329 PRO B N 1
ATOM 2434 C CA . PRO D 3 29 ? 10.994 71.972 8.833 1.00 16.29 329 PRO B CA 1
ATOM 2435 C C . PRO D 3 29 ? 11.023 71.600 7.343 1.00 16.31 329 PRO B C 1
ATOM 2436 O O . PRO D 3 29 ? 11.486 70.505 6.973 1.00 17.51 329 PRO B O 1
ATOM 2440 N N . ASN D 3 30 ? 10.557 72.511 6.490 1.00 17.37 330 ASN B N 1
ATOM 2441 C CA . ASN D 3 30 ? 10.545 72.268 5.052 1.00 17.65 330 ASN B CA 1
ATOM 2442 C C . ASN D 3 30 ? 10.342 73.641 4.401 1.00 18.53 330 ASN B C 1
ATOM 2443 O O . ASN D 3 30 ? 9.313 74.285 4.577 1.00 18.63 330 ASN B O 1
ATOM 2448 N N . GLN D 3 31 ? 11.348 74.087 3.652 1.00 21.37 331 GLN B N 1
ATOM 2449 C CA . GLN D 3 31 ? 11.314 75.416 3.053 1.00 22.25 331 GLN B CA 1
ATOM 2450 C C . GLN D 3 31 ? 10.270 75.672 1.981 1.00 22.92 331 GLN B C 1
ATOM 2451 O O . GLN D 3 31 ? 10.022 76.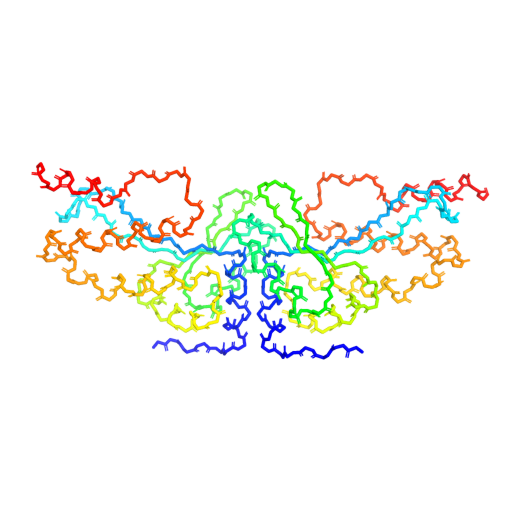829 1.657 1.00 23.21 331 GLN B O 1
ATOM 2457 N N . SER D 3 32 ? 9.663 74.618 1.445 1.00 20.90 332 SER B N 1
ATOM 2458 C CA . SER D 3 32 ? 8.651 74.783 0.393 1.00 19.99 332 SER B CA 1
ATOM 2459 C C . SER D 3 32 ? 7.293 75.229 0.925 1.00 21.03 332 SER B C 1
ATOM 2460 O O . SER D 3 32 ? 6.407 75.587 0.145 1.00 21.26 332 SER B O 1
ATOM 2463 N N . TYR D 3 33 ? 7.126 75.240 2.253 1.00 18.87 333 TYR B N 1
ATOM 2464 C CA . TYR D 3 33 ? 5.870 75.648 2.859 1.00 20.08 333 TYR B CA 1
ATOM 2465 C C . TYR D 3 33 ? 5.901 77.129 3.246 1.00 20.03 333 TYR B C 1
ATOM 2466 O O . TYR D 3 33 ? 6.969 77.663 3.572 1.00 21.41 333 TYR B O 1
ATOM 2475 N N . LYS D 3 34 ? 4.738 77.784 3.209 1.00 22.69 334 LYS B N 1
ATOM 2476 C CA . LYS D 3 34 ? 4.638 79.214 3.543 1.00 21.82 334 LYS B CA 1
ATOM 2477 C C . LYS D 3 34 ? 5.231 79.547 4.911 1.00 23.36 334 LYS B C 1
ATOM 2478 O O . LYS D 3 34 ? 6.022 80.489 5.042 1.00 22.85 334 LYS B O 1
ATOM 2484 N N . PHE D 3 35 ? 4.868 78.759 5.918 1.00 20.50 335 PHE B N 1
ATOM 2485 C CA . PHE D 3 35 ? 5.392 78.988 7.259 1.00 20.24 335 PHE B CA 1
ATOM 2486 C C . PHE D 3 35 ? 6.638 78.140 7.549 1.00 20.89 335 PHE B C 1
ATOM 2487 O O . PHE D 3 35 ? 7.005 77.964 8.706 1.00 20.37 335 PHE B O 1
ATOM 2495 N N . LYS D 3 36 ? 7.268 77.630 6.484 1.00 19.61 336 LYS B N 1
ATOM 2496 C CA . LYS D 3 36 ? 8.519 76.875 6.521 1.00 19.25 336 LYS B CA 1
ATOM 2497 C C . LYS D 3 36 ? 8.515 75.552 7.280 1.00 18.56 336 LYS B C 1
ATOM 2498 O O . LYS D 3 36 ? 9.579 75.024 7.623 1.00 18.37 336 LYS B O 1
ATOM 2504 N N . HIS D 3 37 ? 7.313 75.053 7.550 1.00 16.55 337 HIS B N 1
ATOM 2505 C CA . HIS D 3 37 ? 7.130 73.777 8.245 1.00 16.69 337 HIS B CA 1
ATOM 2506 C C . HIS D 3 37 ? 5.862 73.113 7.727 1.00 14.77 337 HIS B C 1
ATOM 2507 O O . HIS D 3 37 ? 4.878 73.778 7.417 1.00 16.15 337 HIS B O 1
ATOM 2514 N N . GLN D 3 38 ? 5.890 71.780 7.714 1.00 16.16 338 GLN B N 1
ATOM 2515 C CA . GLN D 3 38 ? 4.750 70.969 7.342 1.00 15.14 338 GLN B CA 1
ATOM 2516 C C . GLN D 3 38 ? 4.131 70.431 8.648 1.00 14.11 338 GLN B C 1
ATOM 2517 O O . GLN D 3 38 ? 4.864 70.053 9.569 1.00 15.66 338 GLN B O 1
ATOM 2523 N N . LEU D 3 39 ? 2.809 70.439 8.732 1.00 14.35 339 LEU B N 1
ATOM 2524 C CA . LEU D 3 39 ? 2.125 69.849 9.890 1.00 14.70 339 LEU B CA 1
ATOM 2525 C C . LEU D 3 39 ? 1.832 68.431 9.417 1.00 16.04 339 LEU B C 1
ATOM 2526 O O . LEU D 3 39 ? 1.115 68.238 8.431 1.00 18.09 339 LEU B O 1
ATOM 2531 N N . SER D 3 40 ? 2.369 67.444 10.130 1.00 13.09 340 SER B N 1
ATOM 2532 C CA . SER D 3 40 ? 2.223 66.040 9.738 1.00 13.88 340 SER B CA 1
ATOM 2533 C C . SER D 3 40 ? 1.510 65.235 10.835 1.00 13.62 340 SER B C 1
ATOM 2534 O O . SER D 3 40 ? 1.851 65.357 11.998 1.00 16.27 340 SER B O 1
ATOM 2537 N N . LEU D 3 41 ? 0.553 64.386 10.459 1.00 13.50 341 LEU B N 1
ATOM 2538 C CA . LEU D 3 41 ? -0.167 63.555 11.441 1.00 12.79 341 LEU B CA 1
ATOM 2539 C C . LEU D 3 41 ? -0.062 62.112 10.982 1.00 11.47 341 LEU B C 1
ATOM 2540 O O . LEU D 3 41 ? -0.222 61.825 9.806 1.00 14.13 341 LEU B O 1
ATOM 2545 N N . THR D 3 42 ? 0.171 61.206 11.922 1.00 12.11 342 THR B N 1
ATOM 2546 C CA . THR D 3 42 ? 0.308 59.799 11.563 1.00 12.47 342 THR B CA 1
ATOM 2547 C C . THR D 3 42 ? -0.317 58.861 12.604 1.00 11.29 342 THR B C 1
ATOM 2548 O O . THR D 3 42 ? -0.135 59.044 13.799 1.00 13.68 342 THR B O 1
ATOM 2552 N N . PHE D 3 43 ? -1.079 57.880 12.136 1.00 11.49 343 PHE B N 1
ATOM 2553 C CA . PHE D 3 43 ? -1.572 56.802 13.006 1.00 9.34 343 PHE B CA 1
ATOM 2554 C C . PHE D 3 43 ? -0.665 55.649 12.575 1.00 10.14 343 PHE B C 1
ATOM 2555 O O . PHE D 3 43 ? -0.575 55.339 11.381 1.00 11.65 343 PHE B O 1
ATOM 2563 N N . GLN D 3 44 ? -0.024 55.003 13.549 1.00 8.88 344 GLN B N 1
ATOM 2564 C CA . GLN D 3 44 ? 0.931 53.938 13.292 1.00 9.80 344 GLN B CA 1
ATOM 2565 C C . GLN D 3 44 ? 0.734 52.720 14.179 1.00 10.17 344 GLN B C 1
ATOM 2566 O O . GLN D 3 44 ? 0.468 52.847 15.379 1.00 10.87 344 GLN B O 1
ATOM 2572 N N . VAL D 3 45 ? 0.869 51.535 13.579 1.00 7.27 345 VAL B N 1
ATOM 2573 C CA . VAL D 3 45 ? 0.822 50.268 14.335 1.00 8.52 345 VAL B CA 1
ATOM 2574 C C . VAL D 3 45 ? 2.057 49.468 13.907 1.00 10.11 345 VAL B C 1
ATOM 2575 O O . VAL D 3 45 ? 2.197 49.091 12.741 1.00 10.04 345 VAL B O 1
ATOM 2579 N N . THR D 3 46 ? 2.925 49.171 14.871 1.00 9.68 346 THR B N 1
ATOM 2580 C CA . THR D 3 46 ? 4.193 48.474 14.596 1.00 9.49 346 THR B CA 1
ATOM 2581 C C . THR D 3 46 ? 4.142 47.047 15.111 1.00 8.91 346 THR B C 1
ATOM 2582 O O . THR D 3 46 ? 3.545 46.794 16.145 1.00 8.48 346 THR B O 1
ATOM 2586 N N . GLN D 3 47 ? 4.740 46.130 14.342 1.00 8.33 347 GLN B N 1
ATOM 2587 C CA . GLN D 3 47 ? 4.886 44.736 14.764 1.00 7.73 347 GLN B CA 1
ATOM 2588 C C . GLN D 3 47 ? 6.211 44.166 14.258 1.00 9.01 347 GLN B C 1
ATOM 2589 O O . GLN D 3 47 ? 6.695 44.572 13.211 1.00 9.40 347 GLN B O 1
ATOM 2595 N N . LYS D 3 48 ? 6.754 43.232 15.021 1.00 9.82 348 LYS B N 1
ATOM 2596 C CA . LYS D 3 48 ? 7.956 42.473 14.607 1.00 11.31 348 LYS B CA 1
ATOM 2597 C C . LYS D 3 48 ? 7.585 41.974 13.194 1.00 11.44 348 LYS B C 1
ATOM 2598 O O . LYS D 3 48 ? 6.441 41.579 12.924 1.00 11.27 348 LYS B O 1
ATOM 2604 N N . THR D 3 49 ? 8.574 41.974 12.293 1.00 11.99 349 THR B N 1
ATOM 2605 C CA . THR D 3 49 ? 8.286 41.627 10.917 1.00 13.59 349 THR B CA 1
ATOM 2606 C C . THR D 3 49 ? 7.667 40.254 10.644 1.00 12.57 349 THR B C 1
ATOM 2607 O O . THR D 3 49 ? 6.953 40.082 9.651 1.00 15.54 349 THR B O 1
ATOM 2611 N N . GLN D 3 50 ? 7.909 39.280 11.520 1.00 14.12 350 GLN B N 1
ATOM 2612 C CA . GLN D 3 50 ? 7.285 37.974 11.345 1.00 15.79 350 GLN B CA 1
ATOM 2613 C C . GLN D 3 50 ? 5.743 38.068 11.420 1.00 13.46 350 GLN B C 1
ATOM 2614 O O . GLN D 3 50 ? 5.030 37.174 10.942 1.00 15.80 350 GLN B O 1
ATOM 2620 N N . ARG D 3 51 ? 5.242 39.175 11.984 1.00 13.32 351 ARG B N 1
ATOM 2621 C CA . ARG D 3 51 ? 3.799 39.430 12.097 1.00 12.07 351 ARG B CA 1
ATOM 2622 C C . ARG D 3 51 ? 3.337 40.518 11.137 1.00 11.44 351 ARG B C 1
ATOM 2623 O O . ARG D 3 51 ? 2.228 41.064 11.311 1.00 12.35 351 ARG B O 1
ATOM 2631 N N . ARG D 3 52 ? 4.139 40.800 10.104 1.00 12.57 352 ARG B N 1
ATOM 2632 C CA . ARG D 3 52 ? 3.724 41.803 9.134 1.00 13.84 352 ARG B CA 1
ATOM 2633 C C . ARG D 3 52 ? 2.373 41.457 8.514 1.00 12.92 352 ARG B C 1
ATOM 2634 O O . ARG D 3 52 ? 1.609 42.350 8.156 1.00 11.79 352 ARG B O 1
ATOM 2642 N N . TRP D 3 53 ? 2.065 40.170 8.376 1.00 11.93 353 TRP B N 1
ATOM 2643 C CA . TRP D 3 53 ? 0.778 39.791 7.797 1.00 12.62 353 TRP B CA 1
ATOM 2644 C C . TRP D 3 53 ? -0.402 40.467 8.504 1.00 11.60 353 TRP B C 1
ATOM 2645 O O . TRP D 3 53 ? -1.425 40.799 7.901 1.00 13.03 353 TRP B O 1
ATOM 2656 N N . PHE D 3 54 ? -0.277 40.643 9.816 1.00 10.41 354 PHE B N 1
ATOM 2657 C CA . PHE D 3 54 ? -1.334 41.265 10.592 1.00 11.54 354 PHE B CA 1
ATOM 2658 C C . PHE D 3 54 ? -1.514 42.727 10.183 1.00 10.93 354 PHE B C 1
ATOM 2659 O O . PHE D 3 54 ? -2.637 43.244 10.134 1.00 11.86 354 PHE B O 1
ATOM 2667 N N . LEU D 3 55 ? -0.393 43.391 9.915 1.00 10.37 355 LEU B N 1
ATOM 2668 C CA . LEU D 3 55 ? -0.409 44.788 9.473 1.00 11.28 355 LEU B CA 1
ATOM 2669 C C . LEU D 3 55 ? -0.975 44.845 8.025 1.00 11.54 355 LEU B C 1
ATOM 2670 O O . LEU D 3 55 ? -1.701 45.771 7.677 1.00 12.75 355 LEU B O 1
ATOM 2675 N N . ASP D 3 56 ? -0.629 43.870 7.183 1.00 13.38 356 ASP B N 1
ATOM 2676 C CA . ASP D 3 56 ? -1.176 43.856 5.806 1.00 14.06 356 ASP B CA 1
ATOM 2677 C C . ASP D 3 56 ? -2.699 43.704 5.888 1.00 15.97 356 ASP B C 1
ATOM 2678 O O . ASP D 3 56 ? -3.465 44.323 5.125 1.00 16.45 356 ASP B O 1
ATOM 2683 N N . LYS D 3 57 ? -3.143 42.881 6.826 1.00 16.20 357 LYS B N 1
ATOM 2684 C CA . LYS D 3 57 ? -4.567 42.688 7.007 1.00 18.68 357 LYS B CA 1
ATOM 2685 C C . LYS D 3 57 ? -5.215 43.993 7.466 1.00 17.61 357 LYS B C 1
ATOM 2686 O O . LYS D 3 57 ? -6.335 44.304 7.039 1.00 20.11 357 LYS B O 1
ATOM 2692 N N . LEU D 3 58 ? -4.532 44.799 8.296 1.00 15.79 358 LEU B N 1
ATOM 2693 C CA . LEU D 3 58 ? -5.098 46.092 8.718 1.00 16.30 358 LEU B CA 1
ATOM 2694 C C . LEU D 3 58 ? -5.314 46.988 7.519 1.00 15.76 358 LEU B C 1
ATOM 2695 O O . LEU D 3 58 ? -6.279 47.762 7.469 1.00 15.23 358 LEU B O 1
ATOM 2700 N N . VAL D 3 59 ? -4.411 46.915 6.538 1.00 14.55 359 VAL B N 1
ATOM 2701 C CA . VAL D 3 59 ? -4.571 47.748 5.357 1.00 14.85 359 VAL B CA 1
ATOM 2702 C C . VAL D 3 59 ? -5.920 47.366 4.709 1.00 14.91 359 VAL B C 1
ATOM 2703 O O . VAL D 3 59 ? -6.684 48.236 4.278 1.00 15.94 359 VAL B O 1
ATOM 2707 N N . ASP D 3 60 ? -6.190 46.064 4.619 1.00 14.11 360 ASP B N 1
ATOM 2708 C CA . ASP D 3 60 ? -7.449 45.616 4.001 1.00 15.68 360 ASP B CA 1
ATOM 2709 C C . ASP D 3 60 ? -8.680 46.003 4.807 1.00 17.50 360 ASP B C 1
ATOM 2710 O O . ASP D 3 60 ? -9.691 46.453 4.243 1.00 18.31 360 ASP B O 1
ATOM 2715 N N . GLU D 3 61 ? -8.582 45.856 6.127 1.00 16.21 361 GLU B N 1
ATOM 2716 C CA . GLU D 3 61 ? -9.688 46.148 7.039 1.00 17.99 361 GLU B CA 1
ATOM 2717 C C . GLU D 3 61 ? -9.982 47.619 7.230 1.00 17.60 361 GLU B C 1
ATOM 2718 O O . GLU D 3 61 ? -11.149 48.026 7.294 1.00 19.70 361 GLU B O 1
ATOM 2724 N N . ILE D 3 62 ? -8.942 48.430 7.371 1.00 15.60 362 ILE B N 1
ATOM 2725 C CA . ILE D 3 62 ? -9.154 49.855 7.528 1.00 15.67 362 ILE B CA 1
ATOM 2726 C C . ILE D 3 62 ? -9.473 50.423 6.149 1.00 15.33 362 ILE B C 1
ATOM 2727 O O . ILE D 3 62 ? -10.221 51.401 6.018 1.00 15.07 362 ILE B O 1
ATOM 2732 N N . GLY D 3 63 ? -8.927 49.787 5.112 1.00 16.80 363 GLY B N 1
ATOM 2733 C CA . GLY D 3 63 ? -9.241 50.205 3.753 1.00 17.32 363 GLY B CA 1
ATOM 2734 C C . GLY D 3 63 ? -8.353 51.268 3.148 1.00 18.02 363 GLY B C 1
ATOM 2735 O O . GLY D 3 63 ? -8.562 51.703 1.997 1.00 19.63 363 GLY B O 1
ATOM 2736 N N . VAL D 3 64 ? -7.392 51.737 3.940 1.00 15.74 364 VAL B N 1
ATOM 2737 C CA . VAL D 3 64 ? -6.435 52.753 3.513 1.00 15.15 364 VAL B CA 1
ATOM 2738 C C . VAL D 3 64 ? -5.145 52.517 4.269 1.00 14.03 364 VAL B C 1
ATOM 2739 O O . VAL D 3 64 ? -5.099 51.664 5.172 1.00 14.26 364 VAL B O 1
ATOM 2743 N N . GLY D 3 65 ? -4.115 53.280 3.902 1.00 14.70 365 GLY B N 1
ATOM 2744 C CA . GLY D 3 65 ? -2.812 53.155 4.541 1.00 13.59 365 GLY B CA 1
ATOM 2745 C C . GLY D 3 65 ? -1.901 52.136 3.865 1.00 13.78 365 GLY B C 1
ATOM 2746 O O . GLY D 3 65 ? -2.257 51.523 2.836 1.00 15.19 365 GLY B O 1
ATOM 2747 N N . TYR D 3 66 ? -0.717 51.946 4.439 1.00 12.71 366 TYR B N 1
ATOM 2748 C CA . TYR D 3 66 ? 0.233 50.997 3.869 1.00 12.04 366 TYR B CA 1
ATOM 2749 C C . TYR D 3 66 ? 1.208 50.538 4.934 1.00 13.22 366 TYR B C 1
ATOM 2750 O O . TYR D 3 66 ? 1.221 51.046 6.060 1.00 11.63 366 TYR B O 1
ATOM 2759 N N . VAL D 3 67 ? 2.021 49.565 4.572 1.00 12.66 367 VAL B N 1
ATOM 2760 C CA . VAL D 3 67 ? 2.986 49.014 5.504 1.00 12.58 367 VAL B CA 1
ATOM 2761 C C . VAL D 3 67 ? 4.406 49.208 5.001 1.00 14.35 367 VAL B C 1
ATOM 2762 O O . VAL D 3 67 ? 4.694 49.025 3.797 1.00 16.56 367 VAL B O 1
ATOM 2766 N N . ARG D 3 68 ? 5.286 49.641 5.894 1.00 13.39 368 ARG B N 1
ATOM 2767 C CA . ARG D 3 68 ? 6.684 49.732 5.503 1.00 14.24 368 ARG B CA 1
ATOM 2768 C C . ARG D 3 68 ? 7.545 48.869 6.412 1.00 14.88 368 ARG B C 1
ATOM 2769 O O . ARG D 3 68 ? 7.190 48.575 7.560 1.00 13.72 368 ARG B O 1
ATOM 2777 N N . ASP D 3 69 ? 8.655 48.411 5.861 1.00 15.94 369 ASP B N 1
ATOM 2778 C CA . ASP D 3 69 ? 9.581 47.580 6.610 1.00 17.62 369 ASP B CA 1
ATOM 2779 C C . ASP D 3 69 ? 10.807 48.367 7.036 1.00 17.00 369 ASP B C 1
ATOM 2780 O O . ASP D 3 69 ? 11.342 49.165 6.248 1.00 17.44 369 ASP B O 1
ATOM 2785 N N . ARG D 3 70 ? 11.234 48.178 8.285 1.00 14.61 370 ARG B N 1
ATOM 2786 C CA . ARG D 3 70 ? 12.453 48.818 8.730 1.00 16.20 370 ARG B CA 1
ATOM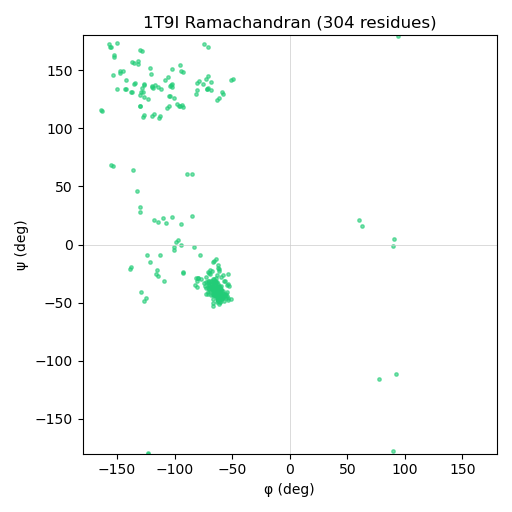 2787 C C . ARG D 3 70 ? 13.336 47.823 9.445 1.00 21.11 370 ARG B C 1
ATOM 2788 O O . ARG D 3 70 ? 13.850 48.091 10.510 1.00 26.51 370 ARG B O 1
ATOM 2796 N N . GLY D 3 71 ? 13.490 46.653 8.839 1.00 23.92 371 GLY B N 1
ATOM 2797 C CA . GLY D 3 71 ? 14.378 45.656 9.420 1.00 23.60 371 GLY B CA 1
ATOM 2798 C C . GLY D 3 71 ? 13.694 44.691 10.335 1.00 20.82 371 GLY B C 1
ATOM 2799 O O . GLY D 3 71 ? 12.839 43.920 9.880 1.00 24.06 371 GLY B O 1
ATOM 2800 N N . SER D 3 72 ? 13.989 44.760 11.636 1.00 20.19 372 SER B N 1
ATOM 2801 C CA . SER D 3 72 ? 13.370 43.791 12.505 1.00 17.44 372 SER B CA 1
ATOM 2802 C C . SER D 3 72 ? 11.877 44.005 12.665 1.00 15.22 372 SER B C 1
ATOM 2803 O O . SER D 3 72 ? 11.187 43.068 12.999 1.00 15.26 372 SER B O 1
ATOM 2806 N N . VAL D 3 73 ? 11.379 45.215 12.407 1.00 12.10 373 VAL B N 1
ATOM 2807 C CA . VAL D 3 73 ? 9.933 45.451 12.568 1.00 10.25 373 VAL B CA 1
ATOM 2808 C C . VAL D 3 73 ? 9.357 46.120 11.336 1.00 11.50 373 VAL B C 1
ATOM 2809 O O . VAL D 3 73 ? 10.108 46.594 10.471 1.00 12.93 373 VAL B O 1
ATOM 2813 N N . SER D 3 74 ? 8.030 46.149 11.257 1.00 10.20 374 SER B N 1
ATOM 2814 C CA . SER D 3 74 ? 7.323 46.798 10.144 1.00 10.88 374 SER B CA 1
ATOM 2815 C C . SER D 3 74 ? 6.256 47.685 10.784 1.00 9.41 374 SER B C 1
ATOM 2816 O O . SER D 3 74 ? 5.862 47.475 11.931 1.00 10.07 374 SER B O 1
ATOM 2819 N N . ASP D 3 75 ? 5.814 48.684 10.034 1.00 8.96 375 ASP B N 1
ATOM 2820 C CA . ASP D 3 75 ? 4.818 49.623 10.511 1.00 8.96 375 ASP B CA 1
ATOM 2821 C C . ASP D 3 75 ? 3.660 49.824 9.565 1.00 11.31 375 ASP B C 1
ATOM 2822 O O . ASP D 3 75 ? 3.870 50.085 8.370 1.00 11.20 375 ASP B O 1
ATOM 2827 N N . TYR D 3 76 ? 2.439 49.697 10.088 1.00 10.06 376 TYR B N 1
ATOM 2828 C CA . TYR D 3 76 ? 1.254 50.136 9.326 1.00 10.31 376 TYR B CA 1
ATOM 2829 C C . TYR D 3 76 ? 1.214 51.673 9.554 1.00 11.32 376 TYR B C 1
ATOM 2830 O O . TYR D 3 76 ? 1.328 52.169 10.688 1.00 10.34 376 TYR B O 1
ATOM 2839 N N . ILE D 3 77 ? 1.038 52.408 8.460 1.00 9.74 377 ILE B N 1
ATOM 2840 C CA . ILE D 3 77 ? 1.050 53.871 8.477 1.00 11.27 377 ILE B CA 1
ATOM 2841 C C . ILE D 3 77 ? -0.202 54.437 7.847 1.00 11.33 377 ILE B C 1
ATOM 2842 O O . ILE D 3 77 ? -0.508 54.075 6.709 1.00 13.00 377 ILE B O 1
ATOM 2847 N N . LEU D 3 78 ? -0.909 55.320 8.556 1.00 10.73 378 LEU B N 1
ATOM 2848 C CA . LEU D 3 78 ? -2.085 56.003 7.978 1.00 11.81 378 LEU B CA 1
ATOM 2849 C C . LEU D 3 78 ? -1.865 57.500 8.197 1.00 11.81 378 LEU B C 1
ATOM 2850 O O . LEU D 3 78 ? -1.901 57.996 9.343 1.00 11.99 378 LEU B O 1
ATOM 2855 N N . SER D 3 79 ? -1.608 58.220 7.103 1.00 15.49 379 SER B N 1
ATOM 2856 C CA . SER D 3 79 ? -1.386 59.657 7.201 1.00 17.39 379 SER B CA 1
ATOM 2857 C C . SER D 3 79 ? -2.311 60.504 6.329 1.00 18.56 379 SER B C 1
ATOM 2858 O O . SER D 3 79 ? -2.318 61.728 6.475 1.00 21.67 379 SER B O 1
ATOM 2861 N N . GLU D 3 80 ? -3.085 59.889 5.441 1.00 17.60 380 GLU B N 1
ATOM 2862 C CA . GLU D 3 80 ? -4.012 60.677 4.603 1.00 16.57 380 GLU B CA 1
ATOM 2863 C C . GLU D 3 80 ? -5.027 61.344 5.540 1.00 18.26 380 GLU B C 1
ATOM 2864 O O . GLU D 3 80 ? -5.738 60.669 6.276 1.00 17.45 380 GLU B O 1
ATOM 2870 N N . ILE D 3 81 ? -5.137 62.673 5.463 1.00 17.70 381 ILE B N 1
ATOM 2871 C CA . ILE D 3 81 ? -5.980 63.403 6.387 1.00 18.63 381 ILE B CA 1
ATOM 2872 C C . ILE D 3 81 ? -7.456 63.056 6.480 1.00 19.00 381 ILE B C 1
ATOM 2873 O O . ILE D 3 81 ? -7.971 62.885 7.583 1.00 15.86 381 ILE B O 1
ATOM 2878 N N . LYS D 3 82 ? -8.152 62.946 5.352 1.00 18.09 382 LYS B N 1
ATOM 2879 C CA . LYS D 3 82 ? -9.577 62.628 5.425 1.00 19.38 382 LYS B CA 1
ATOM 2880 C C . LYS D 3 82 ? -9.847 61.258 6.032 1.00 18.44 382 LYS B C 1
ATOM 2881 O O . LYS D 3 82 ? -10.671 61.132 6.943 1.00 15.86 382 LYS B O 1
ATOM 2887 N N . PRO D 3 83 ? -9.151 60.218 5.537 1.00 17.40 383 PRO B N 1
ATOM 2888 C CA . PRO D 3 83 ? -9.348 58.873 6.069 1.00 16.88 383 PRO B CA 1
ATOM 2889 C C . PRO D 3 83 ? -8.941 58.817 7.536 1.00 14.55 383 PRO B C 1
ATOM 2890 O O . PRO D 3 83 ? -9.541 58.068 8.337 1.00 16.11 383 PRO B O 1
ATOM 2894 N N . LEU D 3 84 ? -7.894 59.556 7.888 1.00 15.34 384 LEU B N 1
ATOM 2895 C CA . LEU D 3 84 ? -7.430 59.554 9.277 1.00 12.09 384 LEU B CA 1
ATOM 2896 C C . LEU D 3 84 ? -8.499 60.174 10.190 1.00 14.90 384 LEU B C 1
ATOM 2897 O O . LEU D 3 84 ? -8.783 59.666 11.284 1.00 14.71 384 LEU B O 1
ATOM 2902 N N . HIS D 3 85 ? -9.099 61.279 9.744 1.00 14.42 385 HIS B N 1
ATOM 2903 C CA . HIS D 3 85 ? -10.142 61.917 10.534 1.00 13.46 385 HIS B CA 1
ATOM 2904 C C . HIS D 3 85 ? -11.325 60.942 10.719 1.00 12.94 385 HIS B C 1
ATOM 2905 O O . HIS D 3 85 ? -11.832 60.760 11.819 1.00 14.42 385 HIS B O 1
ATOM 2912 N N . ASN D 3 86 ? -11.729 60.280 9.639 1.00 14.21 386 ASN B N 1
ATOM 2913 C CA . ASN D 3 86 ? -12.855 59.349 9.685 1.00 13.10 386 ASN B CA 1
ATOM 2914 C C . ASN D 3 86 ? -12.588 58.171 10.623 1.00 14.97 386 ASN B C 1
ATOM 2915 O O . ASN D 3 86 ? -13.446 57.773 11.423 1.00 14.92 386 ASN B O 1
ATOM 2920 N N . PHE D 3 87 ? -11.379 57.635 10.527 1.00 15.10 387 PHE B N 1
ATOM 2921 C CA . PHE D 3 87 ? -10.975 56.514 11.356 1.00 13.31 387 PHE B CA 1
ATOM 2922 C C . PHE D 3 87 ? -10.877 56.903 12.832 1.00 12.61 387 PHE B C 1
ATOM 2923 O O . PHE D 3 87 ? -11.497 56.243 13.683 1.00 11.93 387 PHE B O 1
ATOM 2931 N N . LEU D 3 88 ? -10.134 57.956 13.154 1.00 12.87 388 LEU B N 1
ATOM 2932 C CA . LEU D 3 88 ? -10.006 58.350 14.560 1.00 12.92 388 LEU B CA 1
ATOM 2933 C C . LEU D 3 88 ? -11.341 58.805 15.149 1.00 13.49 388 LEU B C 1
ATOM 2934 O O . LEU D 3 88 ? -11.575 58.629 16.325 1.00 13.55 388 LEU B O 1
ATOM 2939 N N . THR D 3 89 ? -12.221 59.397 14.340 1.00 14.27 389 THR B N 1
ATOM 2940 C CA . THR D 3 89 ? -13.535 59.809 14.851 1.00 16.35 389 THR B CA 1
ATOM 2941 C C . THR D 3 89 ? -14.306 58.585 15.366 1.00 14.48 389 THR B C 1
ATOM 2942 O O . THR D 3 89 ? -14.965 58.632 16.420 1.00 16.47 389 THR B O 1
ATOM 2946 N N . GLN D 3 90 ? -14.203 57.479 14.634 1.00 13.90 390 GLN B N 1
ATOM 2947 C CA . GLN D 3 90 ? -14.907 56.243 15.011 1.00 14.09 390 GLN B CA 1
ATOM 2948 C C . GLN D 3 90 ? -14.235 55.428 16.100 1.00 15.24 390 GLN B C 1
ATOM 2949 O O . GLN D 3 90 ? -14.905 54.718 16.875 1.00 15.41 390 GLN B O 1
ATOM 2955 N N . LEU D 3 91 ? -12.915 55.537 16.156 1.00 14.30 391 LEU B N 1
ATOM 2956 C CA . LEU D 3 91 ? -12.150 54.785 17.137 1.00 13.20 391 LEU B CA 1
ATOM 2957 C C . LEU D 3 91 ? -12.112 55.445 18.492 1.00 13.92 391 LEU B C 1
ATOM 2958 O O . LEU D 3 91 ? -12.141 54.760 19.519 1.00 13.91 391 LEU B O 1
ATOM 2963 N N . GLN D 3 92 ? -12.084 56.778 18.525 1.00 14.30 392 GLN B N 1
ATOM 2964 C CA . GLN D 3 92 ? -11.898 57.432 19.800 1.00 13.78 392 GLN B CA 1
ATOM 2965 C C . GLN D 3 92 ? -12.858 57.151 20.957 1.00 14.25 392 GLN B C 1
ATOM 2966 O O . GLN D 3 92 ? -12.407 57.161 22.111 1.00 14.90 392 GLN B O 1
ATOM 2972 N N . PRO D 3 93 ? -14.155 56.863 20.695 1.00 15.01 393 PRO B N 1
ATOM 2973 C CA . PRO D 3 93 ? -15.015 56.604 21.854 1.00 16.23 393 PRO B CA 1
ATOM 2974 C C . PRO D 3 93 ? -14.577 55.390 22.659 1.00 15.19 393 PRO B C 1
ATOM 2975 O O . PRO D 3 93 ? -14.945 55.258 23.831 1.00 15.55 393 PRO B O 1
ATOM 2979 N N . PHE D 3 94 ? -13.791 54.514 22.030 1.00 13.15 394 PHE B N 1
ATOM 2980 C CA . PHE D 3 94 ? -13.367 53.273 22.685 1.00 10.51 394 PHE B CA 1
ATOM 2981 C C . PHE D 3 94 ? -11.960 53.262 23.264 1.00 11.03 394 PHE B C 1
ATOM 2982 O O . PHE D 3 94 ? -11.573 52.277 23.895 1.00 14.22 394 PHE B O 1
ATOM 2990 N N . LEU D 3 95 ? -11.208 54.341 23.036 1.00 13.04 395 LEU B N 1
ATOM 2991 C CA . LEU D 3 95 ? -9.849 54.453 23.573 1.00 12.14 395 LEU B CA 1
ATOM 2992 C C . LEU D 3 95 ? -9.870 54.837 25.046 1.00 13.74 395 LEU B C 1
ATOM 2993 O O . LEU D 3 95 ? -10.688 55.677 25.477 1.00 15.84 395 LEU B O 1
ATOM 2998 N N . LYS D 3 96 ? -8.973 54.235 25.810 1.00 12.56 396 LYS B N 1
ATOM 2999 C CA . LYS D 3 96 ? -8.841 54.499 27.240 1.00 12.58 396 LYS B CA 1
ATOM 3000 C C . LYS D 3 96 ? -7.503 55.163 27.615 1.00 13.91 396 LYS B C 1
ATOM 3001 O O . LYS D 3 96 ? -7.409 55.862 28.644 1.00 15.98 396 LYS B O 1
ATOM 3007 N N . LEU D 3 97 ? -6.468 54.921 26.811 1.00 10.80 397 LEU B N 1
ATOM 3008 C CA . LEU D 3 97 ? -5.131 55.475 27.045 1.00 11.55 397 LEU B CA 1
ATOM 3009 C C . LEU D 3 97 ? -4.745 56.547 26.042 1.00 13.01 397 LEU B C 1
ATOM 3010 O O . LEU D 3 97 ? -3.999 57.457 26.382 1.00 17.56 397 LEU B O 1
ATOM 3015 N N . LYS D 3 98 ? -5.231 56.437 24.812 1.00 12.69 398 LYS B N 1
ATOM 3016 C CA . LYS D 3 98 ? -4.870 57.411 23.778 1.00 12.24 398 LYS B CA 1
ATOM 3017 C C . LYS D 3 98 ? -6.009 58.272 23.279 1.00 12.02 398 LYS B C 1
ATOM 3018 O O . LYS D 3 98 ? -5.927 58.879 22.211 1.00 10.60 398 LYS B O 1
ATOM 3024 N N . GLN D 3 99 ? -7.075 58.357 24.066 1.00 13.00 399 GLN B N 1
ATOM 3025 C CA . GLN D 3 99 ? -8.208 59.155 23.644 1.00 13.48 399 GLN B CA 1
ATOM 3026 C C . GLN D 3 99 ? -7.855 60.631 23.508 1.00 14.19 399 GLN B C 1
ATOM 3027 O O . GLN D 3 99 ? -8.264 61.282 22.536 1.00 14.74 399 GLN B O 1
ATOM 3033 N N . LYS D 3 100 ? -7.084 61.170 24.450 1.00 15.51 400 LYS B N 1
ATOM 3034 C CA . LYS D 3 100 ? -6.738 62.589 24.355 1.00 15.40 400 LYS B CA 1
ATOM 3035 C C . LYS D 3 100 ? -5.908 62.883 23.121 1.00 15.01 400 LYS B C 1
ATOM 3036 O O . LYS D 3 100 ? -6.122 63.908 22.462 1.00 15.62 400 LYS B O 1
ATOM 3042 N N . GLN D 3 101 ? -4.941 62.013 22.797 1.00 14.44 401 GLN B N 1
ATOM 3043 C CA . GLN D 3 101 ? -4.162 62.252 21.570 1.00 14.90 401 GLN B CA 1
ATOM 3044 C C . GLN D 3 101 ? -5.074 62.215 20.336 1.00 13.64 401 GLN B C 1
ATOM 3045 O O . GLN D 3 101 ? -4.954 63.044 19.428 1.00 12.21 401 GLN B O 1
ATOM 3051 N N . ALA D 3 102 ? -5.980 61.248 20.294 1.00 11.89 402 ALA B N 1
ATOM 3052 C CA . ALA D 3 102 ? -6.884 61.106 19.154 1.00 11.95 402 ALA B CA 1
ATOM 3053 C C . ALA D 3 102 ? -7.706 62.376 18.968 1.00 12.37 402 ALA B C 1
ATOM 3054 O O . ALA D 3 102 ? -7.837 62.873 17.849 1.00 13.93 402 ALA B O 1
ATOM 3056 N N . ASN D 3 103 ? -8.264 62.875 20.062 1.00 14.56 403 ASN B N 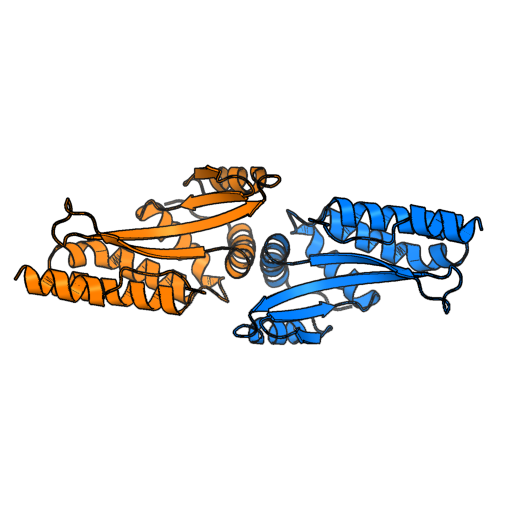1
ATOM 3057 C CA . ASN D 3 103 ? -9.075 64.078 19.957 1.00 15.08 403 ASN B CA 1
ATOM 3058 C C . ASN D 3 103 ? -8.272 65.302 19.581 1.00 15.51 403 ASN B C 1
ATOM 3059 O O . ASN D 3 103 ? -8.786 66.164 18.868 1.00 16.43 403 ASN B O 1
ATOM 3064 N N . LEU D 3 104 ? -7.021 65.392 20.032 1.00 14.51 404 LEU B N 1
ATOM 3065 C CA . LEU D 3 104 ? -6.210 66.544 19.647 1.00 13.88 404 LEU B CA 1
ATOM 3066 C C . LEU D 3 104 ? -5.912 66.477 18.144 1.00 13.98 404 LEU B C 1
ATOM 3067 O O . LEU D 3 104 ? -5.874 67.506 17.459 1.00 13.55 404 LEU B O 1
ATOM 3072 N N . VAL D 3 105 ? -5.680 65.271 17.619 1.00 12.59 405 VAL B N 1
ATOM 3073 C CA . VAL D 3 105 ? -5.437 65.146 16.178 1.00 12.89 405 VAL B CA 1
ATOM 3074 C C . VAL D 3 105 ? -6.680 65.567 15.384 1.00 13.14 405 VAL B C 1
ATOM 3075 O O . VAL D 3 105 ? -6.584 66.257 14.353 1.00 14.06 405 VAL B O 1
ATOM 3079 N N . LEU D 3 106 ? -7.861 65.172 15.853 1.00 13.01 406 LEU B N 1
ATOM 3080 C CA . LEU D 3 106 ? -9.080 65.563 15.154 1.00 14.14 406 LEU B CA 1
ATOM 3081 C C . LEU D 3 106 ? -9.236 67.078 15.177 1.00 14.99 406 LEU B C 1
ATOM 3082 O O . LEU D 3 106 ? -9.661 67.660 14.183 1.00 16.89 406 LEU B O 1
ATOM 3087 N N . LYS D 3 107 ? -8.878 67.694 16.296 1.00 15.44 407 LYS B N 1
ATOM 3088 C CA . LYS D 3 107 ? -8.960 69.169 16.445 1.00 16.72 407 LYS B CA 1
ATOM 3089 C C . LYS D 3 107 ? -8.018 69.841 15.452 1.00 18.54 407 LYS B C 1
ATOM 3090 O O . LYS D 3 107 ? -8.378 70.832 14.777 1.00 19.16 407 LYS B O 1
ATOM 3096 N N . ILE D 3 108 ? -6.798 69.318 15.363 1.00 16.63 408 ILE B N 1
ATOM 3097 C CA . ILE D 3 108 ? -5.821 69.868 14.436 1.00 15.40 408 ILE B CA 1
ATOM 3098 C C . ILE D 3 108 ? -6.332 69.764 13.004 1.00 16.39 408 ILE B C 1
ATOM 3099 O O . ILE D 3 108 ? -6.286 70.741 12.230 1.00 16.99 408 ILE B O 1
ATOM 3104 N N . ILE D 3 109 ? -6.802 68.576 12.622 1.00 15.55 409 ILE B N 1
ATOM 3105 C CA . ILE D 3 109 ? -7.282 68.390 11.262 1.00 17.27 409 ILE B CA 1
ATOM 3106 C C . ILE D 3 109 ? -8.365 69.397 10.912 1.00 18.61 409 ILE B C 1
ATOM 3107 O O . ILE D 3 109 ? -8.336 69.986 9.833 1.00 16.62 409 ILE B O 1
ATOM 3112 N N . GLU D 3 110 ? -9.283 69.630 11.836 1.00 18.63 410 GLU B N 1
ATOM 3113 C CA . GLU D 3 110 ? -10.373 70.558 11.569 1.00 21.24 410 GLU B CA 1
ATOM 3114 C C . GLU D 3 110 ? -9.890 71.990 11.385 1.00 20.36 410 GLU B C 1
ATOM 3115 O O . GLU D 3 110 ? -10.505 72.774 10.634 1.00 21.14 410 GLU B O 1
ATOM 3121 N N . GLN D 3 111 ? -8.790 72.337 12.043 1.00 19.37 411 GLN B N 1
ATOM 3122 C CA . GLN D 3 111 ? -8.257 73.698 11.932 1.00 20.21 411 GLN B CA 1
ATOM 3123 C C . GLN D 3 111 ? -7.171 73.893 10.884 1.00 21.77 411 GLN B C 1
ATOM 3124 O O . GLN D 3 111 ? -6.674 75.009 10.721 1.00 22.26 411 GLN B O 1
ATOM 3130 N N . LEU D 3 112 ? -6.794 72.836 10.164 1.00 21.48 412 LEU B N 1
ATOM 3131 C CA . LEU D 3 112 ? -5.743 72.987 9.159 1.00 21.89 412 LEU B CA 1
ATOM 3132 C C . LEU D 3 112 ? -6.026 74.101 8.158 1.00 23.58 412 LEU B C 1
ATOM 3133 O O . LEU D 3 112 ? -5.139 74.894 7.856 1.00 23.46 412 LEU B O 1
ATOM 3138 N N . PRO D 3 113 ? -7.263 74.172 7.625 1.00 25.67 413 PRO B N 1
ATOM 3139 C CA . PRO D 3 113 ? -7.532 75.243 6.657 1.00 25.66 413 PRO B CA 1
ATOM 3140 C C . PRO D 3 113 ? -7.258 76.635 7.214 1.00 26.33 413 PRO B C 1
ATOM 3141 O O . PRO D 3 113 ? -6.623 77.474 6.550 1.00 28.41 413 PRO B O 1
ATOM 3145 N N . SER D 3 114 ? -7.718 76.896 8.431 1.00 24.71 414 SER B N 1
ATOM 3146 C CA . SER D 3 114 ? -7.487 78.212 9.012 1.00 26.33 414 SER B CA 1
ATOM 3147 C C . SER D 3 114 ? -6.022 78.415 9.439 1.00 26.58 414 SER B C 1
ATOM 3148 O O . SER D 3 114 ? -5.517 79.542 9.454 1.00 25.48 414 SER B O 1
ATOM 3151 N N . ALA D 3 115 ? -5.328 77.332 9.776 1.00 25.46 415 ALA B N 1
ATOM 3152 C CA . ALA D 3 115 ? -3.920 77.432 10.173 1.00 25.56 415 ALA B CA 1
ATOM 3153 C C . ALA D 3 115 ? -3.075 77.921 9.006 1.00 27.79 415 ALA B C 1
ATOM 3154 O O . ALA D 3 115 ? -2.061 78.587 9.201 1.00 27.37 415 ALA B O 1
ATOM 3156 N N . LYS D 3 116 ? -3.477 77.567 7.791 1.00 29.51 416 LYS B N 1
ATOM 3157 C CA . LYS D 3 116 ? -2.735 77.991 6.611 1.00 34.97 416 LYS B CA 1
ATOM 3158 C C . LYS D 3 116 ? -2.875 79.481 6.338 1.00 35.91 416 LYS B C 1
ATOM 3159 O O . LYS D 3 116 ? -2.006 80.075 5.713 1.00 36.49 416 LYS B O 1
ATOM 3165 N N . GLU D 3 117 ? -3.961 80.074 6.825 1.00 36.57 417 GLU B N 1
ATOM 3166 C CA . GLU D 3 117 ? -4.250 81.488 6.588 1.00 39.85 417 GLU B CA 1
ATOM 3167 C C . GLU D 3 117 ? -3.516 82.523 7.439 1.00 39.75 417 GLU B C 1
ATOM 3168 O O . GLU D 3 117 ? -3.303 83.649 6.987 1.00 39.98 417 GLU B O 1
ATOM 3174 N N . SER D 3 118 ? -3.141 82.173 8.664 1.00 38.13 418 SER B N 1
ATOM 3175 C CA . SER D 3 118 ? -2.451 83.134 9.517 1.00 37.72 418 SER B CA 1
ATOM 3176 C C . SER D 3 118 ? -1.364 82.496 10.358 1.00 35.76 418 SER B C 1
ATOM 3177 O O . SER D 3 118 ? -1.512 81.374 10.841 1.00 34.18 418 SER B O 1
ATOM 3180 N N . PRO D 3 119 ? -0.244 83.206 10.531 1.00 34.47 419 PRO B N 1
ATOM 3181 C CA . PRO D 3 119 ? 0.872 82.696 11.327 1.00 33.15 419 PRO B CA 1
ATOM 3182 C C . PRO D 3 119 ? 0.481 82.468 12.781 1.00 31.58 419 PRO B C 1
ATOM 3183 O O . PRO D 3 119 ? 0.945 81.517 13.404 1.00 30.12 419 PRO B O 1
ATOM 3187 N N . ASP D 3 120 ? -0.376 83.327 13.325 1.00 29.39 420 ASP B N 1
ATOM 3188 C CA . ASP D 3 120 ? -0.799 83.148 14.707 1.00 28.17 420 ASP 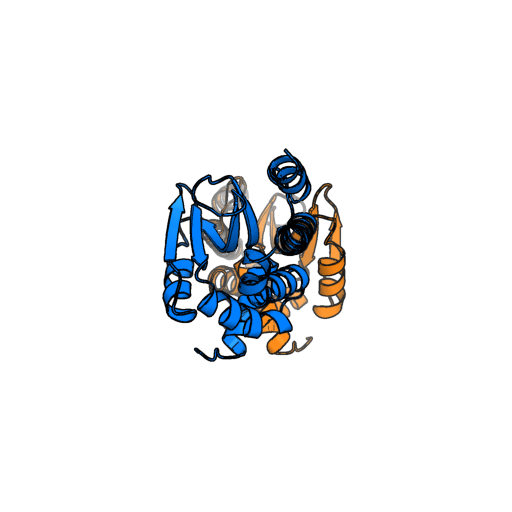B CA 1
ATOM 3189 C C . ASP D 3 120 ? -1.643 81.881 14.841 1.00 25.11 420 ASP B C 1
ATOM 3190 O O . ASP D 3 120 ? -1.533 81.165 15.833 1.00 23.20 420 ASP B O 1
ATOM 3195 N N . LYS D 3 121 ? -2.475 81.577 13.848 1.00 23.29 421 LYS B N 1
ATOM 3196 C CA . LYS D 3 121 ? -3.295 80.373 13.970 1.00 22.92 421 LYS B CA 1
ATOM 3197 C C . LYS D 3 121 ? -2.409 79.151 13.756 1.00 22.10 421 LYS B C 1
ATOM 3198 O O . LYS D 3 121 ? -2.604 78.105 14.398 1.00 20.54 421 LYS B O 1
ATOM 3204 N N . PHE D 3 122 ? -1.438 79.281 12.859 1.00 21.03 422 PHE B N 1
ATOM 3205 C CA . PHE D 3 122 ? -0.510 78.181 12.586 1.00 19.73 422 PHE B CA 1
ATOM 3206 C C . PHE D 3 122 ? 0.231 77.863 13.876 1.00 20.42 422 PHE B C 1
ATOM 3207 O O . PHE D 3 122 ? 0.372 76.693 14.263 1.00 18.78 422 PHE B O 1
ATOM 3215 N N . LEU D 3 123 ? 0.711 78.899 14.561 1.00 18.40 423 LEU B N 1
ATOM 3216 C CA . LEU D 3 123 ? 1.434 78.675 15.816 1.00 18.32 423 LEU B CA 1
ATOM 3217 C C . LEU D 3 123 ? 0.540 78.040 16.885 1.00 18.06 423 LEU B C 1
ATOM 3218 O O . LEU D 3 123 ? 0.984 77.138 17.633 1.00 19.02 423 LEU B O 1
ATOM 3223 N N . GLU D 3 124 ? -0.716 78.477 16.953 1.00 18.13 424 GLU B N 1
ATOM 3224 C CA . GLU D 3 124 ? -1.626 77.885 17.929 1.00 18.14 424 GLU B CA 1
ATOM 3225 C C . GLU D 3 124 ? -1.793 76.388 17.664 1.00 19.23 424 GLU B C 1
ATOM 3226 O O . GLU D 3 124 ? -1.762 75.578 18.601 1.00 17.54 424 GLU B O 1
ATOM 3232 N N . VAL D 3 125 ? -1.961 76.026 16.392 1.00 18.48 425 VAL B N 1
ATOM 3233 C CA . VAL D 3 125 ? -2.128 74.611 16.059 1.00 17.74 425 VAL B CA 1
ATOM 3234 C C . VAL D 3 125 ? -0.854 73.857 16.416 1.00 17.34 425 VAL B C 1
ATOM 3235 O O . VAL D 3 125 ? -0.900 72.678 16.836 1.00 15.70 425 VAL B O 1
ATOM 3239 N N . CYS D 3 126 ? 0.290 74.525 16.291 1.00 16.83 426 CYS B N 1
ATOM 3240 C CA . CYS D 3 126 ? 1.539 73.864 16.664 1.00 17.03 426 CYS B CA 1
ATOM 3241 C C . CYS D 3 126 ? 1.570 73.598 18.170 1.00 16.86 426 CYS B C 1
ATOM 3242 O O . CYS D 3 126 ? 2.216 72.646 18.604 1.00 16.65 426 CYS B O 1
ATOM 3245 N N . THR D 3 127 ? 0.915 74.433 18.985 1.00 17.30 427 THR B N 1
ATOM 3246 C CA . THR D 3 127 ? 0.957 74.143 20.418 1.00 17.66 427 THR B CA 1
ATOM 3247 C C . THR D 3 127 ? 0.144 72.880 20.728 1.00 16.71 427 THR B C 1
ATOM 3248 O O . THR D 3 127 ? 0.437 72.194 21.712 1.00 16.47 427 THR B O 1
ATOM 3252 N N . TRP D 3 128 ? -0.835 72.558 19.879 1.00 18.04 428 TRP B N 1
ATOM 3253 C CA . TRP D 3 128 ? -1.648 71.349 20.074 1.00 17.28 428 TRP B CA 1
ATOM 3254 C C . TRP D 3 128 ? -0.766 70.141 19.732 1.00 17.06 428 TRP B C 1
ATOM 3255 O O . TRP D 3 128 ? -0.917 69.071 20.342 1.00 14.26 428 TRP B O 1
ATOM 3266 N N . VAL D 3 129 ? 0.161 70.323 18.780 1.00 15.58 429 VAL B N 1
ATOM 3267 C CA . VAL D 3 129 ? 1.126 69.272 18.434 1.00 15.42 429 VAL B CA 1
ATOM 3268 C C . VAL D 3 129 ? 2.000 69.048 19.677 1.00 14.32 429 VAL B C 1
ATOM 3269 O O . VAL D 3 129 ? 2.253 67.909 20.058 1.00 14.04 429 VAL B O 1
ATOM 3273 N N . ASP D 3 130 ? 2.435 70.134 20.340 1.00 14.57 430 ASP B N 1
ATOM 3274 C CA . ASP D 3 130 ? 3.230 69.996 21.563 1.00 13.78 430 ASP B CA 1
ATOM 3275 C C . ASP D 3 130 ? 2.437 69.194 22.600 1.00 14.44 430 ASP B C 1
ATOM 3276 O O . ASP D 3 130 ? 3.007 68.386 23.329 1.00 14.95 430 ASP B O 1
ATOM 3281 N N . GLN D 3 131 ? 1.136 69.443 22.691 1.00 14.13 431 GLN B N 1
ATOM 3282 C CA . GLN D 3 131 ? 0.326 68.742 23.675 1.00 15.29 431 GLN B CA 1
ATOM 3283 C C . GLN D 3 131 ? 0.280 67.243 23.401 1.00 13.14 431 GLN B C 1
ATOM 3284 O O . GLN D 3 131 ? 0.340 66.429 24.338 1.00 15.17 431 GLN B O 1
ATOM 3290 N N . ILE D 3 132 ? 0.198 66.869 22.127 1.00 13.08 432 ILE B N 1
ATOM 3291 C CA . ILE D 3 132 ? 0.183 65.436 21.799 1.00 12.26 432 ILE B CA 1
ATOM 3292 C C . ILE D 3 132 ? 1.515 64.799 22.181 1.00 12.65 432 ILE B C 1
ATOM 3293 O O . ILE D 3 132 ? 1.560 63.705 22.771 1.00 11.86 432 ILE B O 1
ATOM 3298 N N . ALA D 3 133 ? 2.612 65.487 21.862 1.00 11.78 433 ALA B N 1
ATOM 3299 C CA . ALA D 3 133 ? 3.930 64.970 22.186 1.00 10.94 433 ALA B CA 1
ATOM 3300 C C . ALA D 3 133 ? 4.068 64.769 23.690 1.00 12.77 433 ALA B C 1
ATOM 3301 O O . ALA D 3 133 ? 4.667 63.785 24.150 1.00 13.71 433 ALA B O 1
ATOM 3303 N N . ALA D 3 134 ? 3.501 65.690 24.459 1.00 13.56 434 ALA B N 1
ATOM 3304 C CA . ALA D 3 134 ? 3.577 65.582 25.914 1.00 13.98 434 ALA B CA 1
ATOM 3305 C C . ALA D 3 134 ? 2.829 64.353 26.423 1.00 15.62 434 ALA B C 1
ATOM 3306 O O . ALA D 3 134 ? 3.324 63.669 27.328 1.00 17.54 434 ALA B O 1
ATOM 3308 N N . LEU D 3 135 ? 1.673 64.045 25.826 1.00 14.95 435 LEU B N 1
ATOM 3309 C CA . LEU D 3 135 ? 0.910 62.860 26.244 1.00 13.64 435 LEU B CA 1
ATOM 3310 C C . LEU D 3 135 ? 1.639 61.583 25.838 1.00 14.66 435 LEU B C 1
ATOM 3311 O O . LEU D 3 135 ? 1.566 60.565 26.558 1.00 14.15 435 LEU B O 1
ATOM 3316 N N . ASN D 3 136 ? 2.318 61.615 24.688 1.00 13.14 436 ASN B N 1
ATOM 3317 C CA . ASN D 3 136 ? 3.074 60.441 24.251 1.00 11.27 436 ASN B CA 1
ATOM 3318 C C . ASN D 3 136 ? 4.326 60.201 25.106 1.00 11.33 436 ASN B C 1
ATOM 3319 O O . ASN D 3 136 ? 4.699 61.045 25.974 1.00 12.75 436 ASN B O 1
ATOM 3324 N N . ASP D 3 137 ? 4.957 59.046 24.908 1.00 12.42 437 ASP B N 1
ATOM 3325 C CA . ASP D 3 137 ? 6.228 58.747 25.582 1.00 12.47 437 ASP B CA 1
ATOM 3326 C C . ASP D 3 137 ? 7.363 59.363 24.723 1.00 11.83 437 ASP B C 1
ATOM 3327 O O . ASP D 3 137 ? 8.249 58.679 24.222 1.00 12.02 437 ASP B O 1
ATOM 3332 N N . SER D 3 138 ? 7.307 60.685 24.557 1.00 12.40 438 SER B N 1
ATOM 3333 C CA . SER D 3 138 ? 8.265 61.400 23.724 1.00 11.91 438 SER B CA 1
ATOM 3334 C C . SER D 3 138 ? 9.652 61.467 24.346 1.00 13.66 438 SER B C 1
ATOM 3335 O O . SER D 3 138 ? 9.772 61.781 25.555 1.00 15.99 438 SER B O 1
ATOM 3338 N N . LYS D 3 139 ? 10.670 61.194 23.516 1.00 14.31 439 LYS B N 1
ATOM 3339 C CA . LYS D 3 139 ? 12.062 61.177 23.962 1.00 15.00 439 LYS B CA 1
ATOM 3340 C C . LYS D 3 139 ? 13.090 61.818 23.016 1.00 16.67 439 LYS B C 1
ATOM 3341 O O . LYS D 3 139 ? 14.181 62.180 23.464 1.00 19.34 439 LYS B O 1
ATOM 3347 N N . THR D 3 140 ? 12.785 61.964 21.730 1.00 16.74 440 THR B N 1
ATOM 3348 C CA . THR D 3 140 ? 13.783 62.541 20.819 1.00 16.11 440 THR B CA 1
ATOM 3349 C C . THR D 3 140 ? 13.247 63.676 19.960 1.00 17.62 440 THR B C 1
ATOM 3350 O O . THR D 3 140 ? 13.711 63.897 18.839 1.00 21.73 440 THR B O 1
ATOM 3354 N N . ARG D 3 141 ? 12.314 64.431 20.505 1.00 18.89 441 ARG B N 1
ATOM 3355 C CA . ARG D 3 141 ? 11.706 65.521 19.768 1.00 16.11 441 ARG B CA 1
ATOM 3356 C C . ARG D 3 141 ? 12.635 66.733 19.579 1.00 18.04 441 ARG B C 1
ATOM 3357 O O . ARG D 3 141 ? 13.393 67.084 20.475 1.00 18.53 441 ARG B O 1
ATOM 3365 N N . LYS D 3 142 ? 12.561 67.361 18.407 1.00 15.95 442 LYS B N 1
ATOM 3366 C CA . LYS D 3 142 ? 13.402 68.534 18.120 1.00 17.85 442 LYS B CA 1
ATOM 3367 C C . LYS D 3 142 ? 12.626 69.770 17.692 1.00 17.96 442 LYS B C 1
ATOM 3368 O O . LYS D 3 142 ? 12.890 70.866 18.184 1.00 20.23 442 LYS B O 1
ATOM 3374 N N . THR D 3 143 ? 11.679 69.623 16.778 1.00 18.05 443 THR B N 1
ATOM 3375 C CA . THR D 3 143 ? 10.948 70.800 16.311 1.00 16.68 443 THR B CA 1
ATOM 3376 C C . THR D 3 143 ? 9.639 70.942 17.063 1.00 17.30 443 THR B C 1
ATOM 3377 O O . THR D 3 143 ? 8.786 70.052 17.036 1.00 18.47 443 THR B O 1
ATOM 3381 N N . THR D 3 144 ? 9.501 72.071 17.761 1.00 16.51 444 THR B N 1
ATOM 3382 C CA . THR D 3 144 ? 8.358 72.356 18.612 1.00 16.28 444 THR B CA 1
ATOM 3383 C C . THR D 3 144 ? 7.670 73.651 18.207 1.00 16.09 444 THR B C 1
ATOM 3384 O O . THR D 3 144 ? 8.097 74.311 17.257 1.00 16.31 444 THR B O 1
ATOM 3388 N N . SER D 3 145 ? 6.610 74.015 18.918 1.00 15.35 445 SER B N 1
ATOM 3389 C CA . SER D 3 145 ? 5.926 75.260 18.598 1.00 15.63 445 SER B CA 1
ATOM 3390 C C . SER D 3 145 ? 6.900 76.422 18.846 1.00 18.92 445 SER B C 1
ATOM 3391 O O . SER D 3 145 ? 6.804 77.440 18.175 1.00 18.69 445 SER B O 1
ATOM 3394 N N . GLU D 3 146 ? 7.847 76.268 19.772 1.00 17.65 446 GLU B N 1
ATOM 3395 C CA . GLU D 3 146 ? 8.799 77.358 20.007 1.00 19.97 446 GLU B CA 1
ATOM 3396 C C . GLU D 3 146 ? 9.783 77.508 18.846 1.00 20.60 446 GLU B C 1
ATOM 3397 O O . GLU D 3 146 ? 10.251 78.624 18.535 1.00 19.60 446 GLU B O 1
ATOM 3403 N N . THR D 3 147 ? 10.101 76.398 18.190 1.00 19.04 447 THR B N 1
ATOM 3404 C CA . THR D 3 147 ? 10.988 76.446 17.033 1.00 18.17 447 THR B CA 1
ATOM 3405 C C . THR D 3 147 ? 10.286 77.319 15.981 1.00 19.98 447 THR B C 1
ATOM 3406 O O . THR D 3 147 ? 10.877 78.230 15.372 1.00 20.31 447 THR B O 1
ATOM 3410 N N . VAL D 3 148 ? 9.009 77.019 15.772 1.00 18.43 448 VAL B N 1
ATOM 3411 C CA . VAL D 3 148 ? 8.173 77.730 14.804 1.00 18.57 448 VAL B CA 1
ATOM 3412 C C . VAL D 3 148 ? 7.998 79.202 15.163 1.00 21.43 448 VAL B C 1
ATOM 3413 O O . VAL D 3 148 ? 8.097 80.071 14.294 1.00 21.71 448 VAL B O 1
ATOM 3417 N N . ARG D 3 149 ? 7.740 79.481 16.436 1.00 23.06 449 ARG B N 1
ATOM 3418 C CA . ARG D 3 149 ? 7.545 80.874 16.855 1.00 27.41 449 ARG B CA 1
ATOM 3419 C C . ARG D 3 149 ? 8.739 81.725 16.443 1.00 28.52 449 ARG B C 1
ATOM 3420 O O . ARG D 3 149 ? 8.567 82.835 15.923 1.00 29.59 449 ARG B O 1
ATOM 3428 N N . ALA D 3 150 ? 9.940 81.207 16.667 1.00 27.96 450 ALA B N 1
ATOM 3429 C CA . ALA D 3 150 ? 11.149 81.957 16.323 1.00 28.81 450 ALA B CA 1
ATOM 3430 C C . ALA D 3 150 ? 11.250 82.222 14.820 1.00 28.47 450 ALA B C 1
ATOM 3431 O O . ALA D 3 150 ? 11.642 83.327 14.404 1.00 27.27 450 ALA B O 1
ATOM 3433 N N . VAL D 3 151 ? 10.887 81.226 14.011 1.00 26.54 451 VAL B N 1
ATOM 3434 C CA . VAL D 3 151 ? 10.930 81.372 12.554 1.00 25.02 451 VAL B CA 1
ATOM 3435 C C . VAL D 3 151 ? 9.904 82.389 12.062 1.00 26.04 451 VAL B C 1
ATOM 3436 O O . VAL D 3 151 ? 10.214 83.210 11.184 1.00 27.20 451 VAL B O 1
ATOM 3440 N N . LEU D 3 152 ? 8.696 82.341 12.614 1.00 24.90 452 LEU B N 1
ATOM 3441 C CA . LEU D 3 152 ? 7.640 83.260 12.207 1.00 27.12 452 LEU B CA 1
ATOM 3442 C C . LEU D 3 152 ? 8.005 84.698 12.567 1.00 29.66 452 LEU B C 1
ATOM 3443 O O . LEU D 3 152 ? 7.655 85.648 11.848 1.00 31.09 452 LEU B O 1
ATOM 3448 N N . ASP D 3 153 ? 8.692 84.854 13.692 1.00 28.54 453 ASP B N 1
ATOM 3449 C CA . ASP D 3 153 ? 9.097 86.181 14.132 1.00 31.54 453 ASP B CA 1
ATOM 3450 C C . ASP D 3 153 ? 10.222 86.678 13.225 1.00 32.07 453 ASP B C 1
ATOM 3451 O O . ASP D 3 153 ? 10.271 87.864 12.885 1.00 35.29 453 ASP B O 1
ATOM 3456 N N . SER D 3 154 ? 11.107 85.770 12.817 1.00 32.13 454 SER B N 1
ATOM 3457 C CA . SER D 3 154 ? 12.216 86.109 11.930 1.00 33.68 454 SER B CA 1
ATOM 3458 C C . SER D 3 154 ? 11.761 86.075 10.466 1.00 35.36 454 SER B C 1
ATOM 3459 O O . SER D 3 154 ? 12.558 85.840 9.556 1.00 38.11 454 SER B O 1
ATOM 3461 N N . LEU D 3 155 ? 10.469 86.269 10.244 1.00 34.82 455 LEU B N 1
ATOM 3462 C CA . LEU D 3 155 ? 9.949 86.301 8.890 1.00 35.09 455 LEU B CA 1
ATOM 3463 C C . LEU D 3 155 ? 9.121 87.569 8.805 1.00 35.68 455 LEU B C 1
ATOM 3464 O O . LEU D 3 155 ? 9.176 88.298 7.806 1.00 37.71 455 LEU B O 1
ATOM 3466 N N . SER D 3 156 ? 8.370 87.845 9.868 1.00 35.83 456 SER B N 1
ATOM 3467 C CA . SER D 3 156 ? 7.530 89.036 9.928 1.00 35.57 456 SER B CA 1
ATOM 3468 C C . SER D 3 156 ? 8.344 90.257 10.355 1.00 36.69 456 SER B C 1
ATOM 3469 O O . SER D 3 156 ? 9.532 90.096 10.747 1.00 36.99 456 SER B O 1
#

Solvent-accessible surface area: 15610 Å² total; per-residue (Å²): 138,77,186,20,102,101,83,34,8,10,6,0,0,0,0,0,4,14,39,15,36,1,40,8,71,6,86,90,64,138,101,79,137,17,83,7,60,28,15,10,18,0,32,0,34,13,84,44,119,47,75,114,8,0,61,111,2,45,120,62,2,53,41,24,126,27,110,79,114,66,88,37,0,0,0,16,0,49,107,81,151,34,2,50,23,0,0,59,38,0,40,75,45,7,88,28,31,66,143,7,0,60,21,1,18,96,0,18,108,48,26,100,34,0,138,125,35,68,114,39,9,11,78,0,0,47,23,1,36,86,0,10,86,65,37,59,59,174,133,92,180,17,37,4,110,49,0,90,63,64,50,117,114,170,76,175,15,98,105,74,33,9,11,6,0,0,0,0,0,4,14,39,16,34,1,39,8,73,6,86,90,61,133,102,80,154,19,77,7,59,24,14,6,18,0,33,0,34,12,84,44,114,51,79,126,7,0,64,106,3,44,116,58,2,52,41,24,128,20,111,74,122,58,87,38,0,0,0,18,1,46,106,54,165,36,2,51,22,0,0,61,25,0,38,76,47,7,86,28,32,65,146,8,0,62,25,2,18,90,0,17,101,56,24,93,42,0,113,136,41,59,117,48,9,39,78,0,0,46,20,0,37,83,0,11,85,66,36,60,57,175,115,85,171,25,38,7,99,49,0,108,64,50,18,92,93,78,122

Foldseek 3Di:
DDDADVVVLLVVLVLCLVFKAWAWDWAQACVAPLRTDIWTKIKGKDQVVVCVVLVVVCVRLVHFDWADDPRMIMTIDTPLVSLLVSLVNNLVNHDLCNLSSVLSNVLSVCVVVLRPDVVSVLVNQVSNVVNCVSDPHDDDDDGSVNSVVVVVD/DDDADPVVLLVVLVLCLVFKAWAWDWAQACVAPLRTDIWTKIKGKDQVVCVVVLVVVCVRLVHFDKADDPRMIMTIDTDLVSLLVSLVNNLVNHDLCNLSSVLSNVLSVCVVVLSVDLVSVLVNQVSNVVSCVSDPHDDDDDGSVNSVVSVVVVD

Secondary structure (DSSP, 8-state):
-PPPPHHHHHHHHHHHHHH-EEEEEEEE-TTSTTSEEEEEEEEEEEEGGGHHHHHHHHHHHSS-EEEEETTEEEEEE--HHHHHHHHHHHGGG-SSSHHHHHHHHHHHHHHHHHTT-HHHHHHHHHHHHHHHHHTT--S----HHHHHHHHH-/-PPPPHHHHHHHHHHHHHH-EEEEEEEE-TTSTTSEEEEEEEEEEEEGGGHHHHHHHHHHHSS-EEEE-SSEEEEEE--HHHHHHHHHHHGGG-SSSHHHHHHHHHHHHHHHHHHH-HHHHHHHHHHHHHHHHHTT--S----HHHHHHHHHTT-

Radius of gyration: 23.6 Å; Cα contacts (8 Å, |Δi|>4): 489; chains: 2; bounding box: 38×79×46 Å

Nearest PDB structures (foldseek):
  1t9i-assembly1_A  TM=1.007E+00  e=1.128E-28  Chlamydomonas reinhardtii
  1t9j-assembly1_B  TM=1.003E+00  e=1.042E-26  Chlamydomonas reinhardtii
  2vbo-assembly1_A  TM=9.956E-01  e=7.822E-27  Chlamydomonas reinhardtii
  2vbj-assembly1_B  TM=9.987E-01  e=2.605E-26  Chlamydomonas reinhardtii
  2vbo-assembly1_B  TM=9.929E-01  e=4.119E-26  Chlamydomonas reinhardtii

Sequence (308 aa):
NTKYNKEFLLYLAGFVDGNGSIIAQIKPNQSYKFKHQLSLTFQVTQKTQRRWFLDKLVDEIGVGYVRDRGSVSDYILSEIKPLHNFLTQLQPFLKLKQKQANLVLKIIEQLPSAKESPDKFLEVCTWVDQIAALNDSKTRKTTSETVRAVLDSNTKYNKEFLLYLAGFVDGNGSIIAQIKPNQSYKFKHQLSLTFQVTQKTQRRWFLDKLVDEIGVGYVRDRGSVSDYILSEIKPLHNFLTQLQPFLKLKQKQANLVLKIIEQLPSAKESPDKFLEVCTWVDQIAALNDSKTRKTTSETVRAVLDSLS